Protein AF-A0A9E4RZM4-F1 (afdb_monomer)

Structure (mmCIF, N/CA/C/O backbone):
data_AF-A0A9E4RZM4-F1
#
_entry.id   AF-A0A9E4RZM4-F1
#
loop_
_atom_site.group_PDB
_atom_site.id
_atom_site.type_symbol
_atom_site.label_atom_id
_atom_site.label_alt_id
_atom_site.label_comp_id
_atom_site.label_asym_id
_atom_site.label_entity_id
_atom_site.label_seq_id
_atom_site.pdbx_PDB_ins_code
_atom_site.Cartn_x
_atom_site.Cartn_y
_atom_site.Cartn_z
_atom_site.occupancy
_atom_site.B_iso_or_equiv
_atom_site.auth_seq_id
_atom_site.auth_comp_id
_atom_site.auth_asym_id
_atom_site.auth_atom_id
_atom_site.pdbx_PDB_model_num
ATOM 1 N N . MET A 1 1 ? 44.008 19.637 11.295 1.00 43.31 1 MET A N 1
ATOM 2 C CA . MET A 1 1 ? 43.692 20.955 11.880 1.00 43.31 1 MET A CA 1
ATOM 3 C C . MET A 1 1 ? 42.198 21.149 11.748 1.00 43.31 1 MET A C 1
ATOM 5 O O . MET A 1 1 ? 41.704 21.229 10.634 1.00 43.31 1 MET A O 1
ATOM 9 N N . TRP A 1 2 ? 41.496 21.034 12.869 1.00 34.00 2 TRP A N 1
ATOM 10 C CA . TRP A 1 2 ? 40.057 21.243 13.000 1.00 34.00 2 TRP A CA 1
ATOM 11 C C . TRP A 1 2 ? 39.867 22.624 13.612 1.00 34.00 2 TRP A C 1
ATOM 13 O O . TRP A 1 2 ? 40.531 22.908 14.607 1.00 34.00 2 TRP A O 1
ATOM 23 N N . 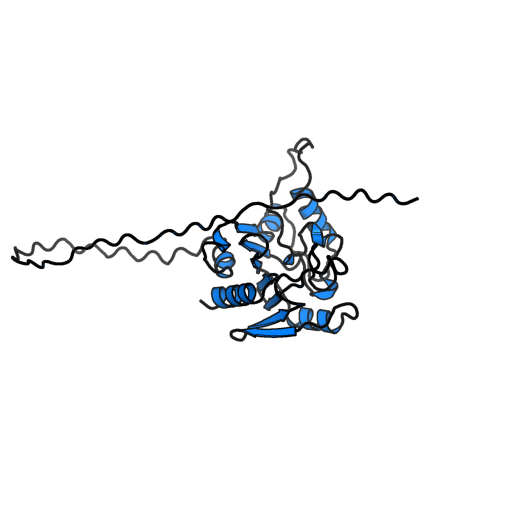ASP A 1 3 ? 38.980 23.439 13.050 1.00 40.44 3 ASP A N 1
ATOM 24 C CA . ASP A 1 3 ? 38.561 24.690 13.674 1.00 40.44 3 ASP A CA 1
ATOM 25 C C . ASP A 1 3 ? 37.036 24.703 13.796 1.00 40.44 3 ASP A C 1
ATOM 27 O O . ASP A 1 3 ? 36.303 24.617 12.810 1.00 40.44 3 ASP A O 1
ATOM 31 N N . PHE A 1 4 ? 36.576 24.717 15.046 1.00 41.53 4 PHE A N 1
ATOM 32 C CA . PHE A 1 4 ? 35.177 24.732 15.454 1.00 41.53 4 PHE A CA 1
ATOM 33 C C . PHE A 1 4 ? 34.792 26.181 15.768 1.00 41.53 4 PHE A C 1
ATOM 35 O O . PHE A 1 4 ? 35.122 26.710 16.831 1.00 41.53 4 PHE A O 1
ATOM 42 N N . GLY A 1 5 ? 34.061 26.822 14.858 1.00 43.78 5 GLY A N 1
ATOM 43 C CA . GLY A 1 5 ? 33.427 28.112 15.108 1.00 43.78 5 GLY A CA 1
ATOM 44 C C . GLY A 1 5 ? 32.128 27.938 15.894 1.00 43.78 5 GLY A C 1
ATOM 45 O O . GLY A 1 5 ? 31.100 27.577 15.330 1.00 43.78 5 GLY A O 1
ATOM 46 N N . ARG A 1 6 ? 32.174 28.197 17.205 1.00 48.47 6 ARG A N 1
ATOM 47 C CA . ARG A 1 6 ? 30.994 28.410 18.056 1.00 48.47 6 ARG A CA 1
ATOM 48 C C . ARG A 1 6 ? 30.272 29.689 17.629 1.00 48.47 6 ARG A C 1
ATOM 50 O O . ARG A 1 6 ? 30.898 30.742 17.534 1.00 48.47 6 ARG A O 1
ATOM 57 N N . THR A 1 7 ? 28.947 29.653 17.522 1.00 53.38 7 THR A N 1
ATOM 58 C CA . THR A 1 7 ? 28.136 30.866 17.684 1.00 53.38 7 THR A CA 1
ATOM 59 C C . THR A 1 7 ? 26.883 30.546 18.485 1.00 53.38 7 THR A C 1
ATOM 61 O O . THR A 1 7 ? 25.995 29.821 18.051 1.00 53.38 7 THR A O 1
ATOM 64 N N . THR A 1 8 ? 26.873 31.076 19.702 1.00 45.28 8 THR A N 1
ATOM 65 C CA . THR A 1 8 ? 25.749 31.143 20.629 1.00 45.28 8 THR A CA 1
ATOM 66 C C . THR A 1 8 ? 24.885 32.340 20.240 1.00 45.28 8 THR A C 1
ATOM 68 O O . THR A 1 8 ? 25.415 33.447 20.206 1.00 45.28 8 THR A O 1
ATOM 71 N N . ILE A 1 9 ? 23.577 32.166 20.029 1.00 49.00 9 ILE A N 1
ATOM 72 C CA . ILE A 1 9 ? 22.599 33.252 20.210 1.00 49.00 9 ILE A CA 1
ATOM 73 C C . ILE A 1 9 ? 21.403 32.711 20.990 1.00 49.00 9 ILE A C 1
ATOM 75 O O . ILE A 1 9 ? 20.874 31.638 20.715 1.00 49.00 9 ILE A O 1
ATOM 79 N N . ALA A 1 10 ? 21.055 33.475 22.017 1.00 40.25 10 ALA A N 1
ATOM 80 C CA . ALA A 1 10 ? 20.026 33.230 22.999 1.00 40.25 10 ALA A CA 1
ATOM 81 C C . ALA A 1 10 ? 18.670 33.811 22.569 1.00 40.25 10 ALA A C 1
ATOM 83 O O . ALA A 1 10 ? 18.624 34.927 22.068 1.00 40.25 10 ALA A O 1
ATOM 84 N N . GLY A 1 11 ? 17.601 33.095 22.931 1.00 36.91 11 GLY A N 1
ATOM 85 C CA . GLY A 1 11 ? 16.419 33.648 23.602 1.00 36.91 11 GLY A CA 1
ATOM 86 C C . GLY A 1 11 ? 15.364 34.408 22.787 1.00 36.91 11 GLY A C 1
ATOM 87 O O . GLY A 1 11 ? 15.645 35.013 21.764 1.00 36.91 11 GLY A O 1
ATOM 88 N N . ILE A 1 12 ? 14.169 34.460 23.400 1.00 40.69 12 ILE A N 1
ATOM 89 C CA . ILE A 1 12 ? 12.933 35.180 23.024 1.00 40.69 12 ILE A CA 1
ATOM 90 C C . ILE A 1 12 ? 12.031 34.333 22.103 1.00 40.69 12 ILE A C 1
ATOM 92 O O . ILE A 1 12 ? 12.460 33.884 21.056 1.00 40.69 12 ILE A O 1
ATOM 96 N N . GLY A 1 13 ? 10.766 34.046 22.404 1.00 34.25 13 GLY A N 1
ATOM 97 C CA . GLY A 1 13 ? 9.885 34.480 23.479 1.00 34.25 13 GLY A CA 1
ATOM 98 C C . GLY A 1 13 ? 8.531 33.773 23.333 1.00 34.25 13 GLY A C 1
ATOM 99 O O . GLY A 1 13 ? 8.121 33.378 22.246 1.00 34.25 13 GLY A O 1
ATOM 100 N N . PHE A 1 14 ? 7.883 33.581 24.474 1.00 36.22 14 PHE A N 1
ATOM 101 C CA . PHE A 1 14 ? 6.578 32.964 24.689 1.00 36.22 14 PHE A CA 1
ATOM 102 C C . PHE A 1 14 ? 5.456 33.793 24.035 1.00 36.22 14 PHE A C 1
ATOM 104 O O . PHE A 1 14 ? 5.406 35.003 24.252 1.00 36.22 14 PHE A O 1
ATOM 111 N N . LEU A 1 15 ? 4.517 33.165 23.322 1.00 37.69 15 LEU A N 1
ATOM 112 C CA . LEU A 1 15 ? 3.199 33.757 23.057 1.00 37.69 15 LEU A CA 1
ATOM 113 C C . LEU A 1 15 ? 2.151 32.648 22.928 1.00 37.69 15 LEU A C 1
ATOM 115 O O . LEU A 1 15 ? 2.003 31.997 21.898 1.00 37.69 15 LEU A O 1
ATOM 119 N N . ALA A 1 16 ? 1.453 32.428 24.039 1.00 36.44 16 ALA A N 1
ATOM 120 C CA . ALA A 1 16 ? 0.225 31.660 24.107 1.00 36.44 16 ALA A CA 1
ATOM 121 C C . ALA A 1 16 ? -0.919 32.511 23.541 1.00 36.44 16 ALA A C 1
ATOM 123 O O . ALA A 1 16 ? -1.129 33.636 23.998 1.00 36.44 16 ALA A O 1
ATOM 124 N N . LEU A 1 17 ? -1.675 31.971 22.584 1.00 38.91 17 LEU A N 1
ATOM 125 C CA . LEU A 1 17 ? -2.951 32.544 22.175 1.00 38.91 17 LEU A CA 1
ATOM 126 C C . LEU A 1 17 ? -4.076 31.716 22.801 1.00 38.91 17 LEU A C 1
ATOM 128 O O . LEU A 1 17 ? -4.397 30.618 22.359 1.00 38.91 17 LEU A O 1
ATOM 132 N N . ILE A 1 18 ? -4.642 32.260 23.874 1.00 39.91 18 ILE A N 1
ATOM 133 C CA . ILE A 1 18 ? -5.910 31.835 24.461 1.00 39.91 18 ILE A CA 1
ATOM 134 C C . ILE A 1 18 ? -7.015 32.524 23.655 1.00 39.91 18 ILE A C 1
ATOM 136 O O . ILE A 1 18 ? -6.985 33.741 23.491 1.00 39.91 18 ILE A O 1
ATOM 140 N N . SER A 1 19 ? -8.004 31.774 23.175 1.00 45.50 19 SER A N 1
ATOM 141 C CA . SER A 1 19 ? -9.271 32.336 22.696 1.00 45.50 19 SER A CA 1
ATOM 142 C C . SER A 1 19 ? -10.408 31.717 23.500 1.00 45.50 19 SER A C 1
ATOM 144 O O . SER A 1 19 ? -10.651 30.514 23.439 1.00 45.50 19 SER A O 1
ATOM 146 N N . VAL A 1 20 ? -11.040 32.560 24.317 1.00 47.03 20 VAL A N 1
ATOM 147 C CA . VAL A 1 20 ? -12.208 32.253 25.146 1.00 47.03 20 VAL A CA 1
ATOM 148 C C . VAL A 1 20 ? -13.487 32.472 24.337 1.00 47.03 20 VAL A C 1
ATOM 150 O O . VAL A 1 20 ? -13.590 33.408 23.550 1.00 47.03 20 VAL A O 1
ATOM 153 N N . LEU A 1 21 ? -14.442 31.579 24.598 1.00 46.59 21 LEU A N 1
ATOM 154 C CA . LEU A 1 21 ? -15.862 31.571 24.250 1.00 46.59 21 LEU A CA 1
ATOM 155 C C . LEU A 1 21 ? -16.569 32.937 24.199 1.00 46.59 21 LEU A C 1
ATOM 157 O O . LEU A 1 21 ? -16.411 33.770 25.089 1.00 46.59 21 LEU A O 1
ATOM 161 N N . ALA A 1 22 ? -17.529 33.040 23.278 1.00 49.06 22 ALA A N 1
ATOM 162 C CA . ALA A 1 22 ? -18.741 33.827 23.478 1.00 49.06 22 ALA A CA 1
ATOM 163 C C . ALA A 1 22 ? -19.966 32.957 23.159 1.00 49.06 22 ALA A C 1
ATOM 165 O O . ALA A 1 22 ? -20.156 32.507 22.031 1.00 49.06 22 ALA A O 1
ATOM 166 N N . ALA A 1 23 ? -20.772 32.716 24.191 1.00 44.16 23 ALA A N 1
ATOM 167 C CA . ALA A 1 23 ? -22.102 32.138 24.122 1.00 44.16 23 ALA A CA 1
ATOM 168 C C . ALA A 1 23 ? -23.144 33.267 24.176 1.00 44.16 23 ALA A C 1
ATOM 170 O O . ALA A 1 23 ? -23.075 34.115 25.059 1.00 44.16 23 ALA A O 1
ATOM 171 N N . CYS A 1 24 ? -24.126 33.217 23.279 1.00 49.28 24 CYS A N 1
ATOM 172 C CA . CYS A 1 24 ? -25.453 33.835 23.376 1.00 49.28 24 CYS A CA 1
ATOM 173 C C . CYS A 1 24 ? -26.389 32.805 22.712 1.00 49.28 24 CYS A C 1
ATOM 175 O O . CYS A 1 24 ? -26.092 32.369 21.607 1.00 49.28 24 CYS A O 1
ATOM 177 N N . GLY A 1 25 ? -27.446 32.257 23.307 1.00 38.09 25 GLY A N 1
ATOM 178 C CA . GLY A 1 25 ? -28.383 32.820 24.272 1.00 38.09 25 GLY A CA 1
ATOM 179 C C . GLY A 1 25 ? -29.709 33.075 23.545 1.00 38.09 25 GLY A C 1
ATOM 180 O O . GLY A 1 25 ? -29.733 33.893 22.634 1.00 38.09 25 GLY A O 1
ATOM 181 N N . GLY A 1 26 ? -30.791 32.394 23.944 1.00 41.97 26 GLY A N 1
ATOM 182 C CA . GLY A 1 26 ? -32.161 32.764 23.558 1.00 41.97 26 GLY A CA 1
ATOM 183 C C . GLY A 1 26 ? -33.071 31.579 23.237 1.00 41.97 26 GLY A C 1
ATOM 184 O O . GLY A 1 26 ? -33.035 31.059 22.128 1.00 41.97 26 GLY A O 1
ATOM 185 N N . GLY A 1 27 ? -33.877 31.165 24.218 1.00 39.47 27 GLY A N 1
ATOM 186 C CA . GLY A 1 27 ? -34.904 30.138 24.079 1.00 39.47 27 GLY A CA 1
ATOM 187 C C . GLY A 1 27 ? -36.298 30.677 23.734 1.00 39.47 27 GLY A C 1
ATOM 188 O O . GLY A 1 27 ? -36.554 31.871 23.845 1.00 39.47 27 GLY A O 1
ATOM 189 N N . GLU A 1 28 ? -37.138 29.705 23.363 1.00 45.97 28 GLU A N 1
ATOM 190 C CA . GLU A 1 28 ? -38.608 29.598 23.421 1.00 45.97 28 GLU A CA 1
ATOM 191 C C . GLU A 1 28 ? -39.490 30.691 22.786 1.00 45.97 28 GLU A C 1
ATOM 193 O O . GLU A 1 28 ? -39.389 31.873 23.079 1.00 45.97 28 GLU A O 1
ATOM 198 N N . VAL A 1 29 ? -40.466 30.261 21.973 1.00 44.16 29 VAL A N 1
ATOM 199 C CA . VAL A 1 29 ? -41.880 30.148 22.388 1.00 44.16 29 VAL A CA 1
ATOM 200 C C . VAL A 1 29 ? -42.685 29.447 21.281 1.00 44.16 29 VAL A C 1
ATOM 202 O O . VAL A 1 29 ? -42.695 29.842 20.117 1.00 44.16 29 VAL A O 1
ATOM 205 N N . THR A 1 30 ? -43.390 28.398 21.695 1.00 46.59 30 THR A N 1
ATOM 206 C CA . THR A 1 30 ? -44.432 27.663 20.975 1.00 46.59 30 THR A CA 1
ATOM 207 C C . THR A 1 30 ? -45.690 28.516 20.809 1.00 46.59 30 THR A C 1
ATOM 209 O O . THR A 1 30 ? -46.263 28.939 21.810 1.00 46.59 30 THR A O 1
ATOM 212 N N . VAL A 1 31 ? -46.191 28.679 19.579 1.00 46.41 31 VAL A N 1
ATOM 213 C CA . VAL A 1 31 ? -47.597 29.038 19.315 1.00 46.41 31 VAL A CA 1
ATOM 214 C C . VAL A 1 31 ? -48.085 28.299 18.064 1.00 46.41 31 VAL A C 1
ATOM 216 O O . VAL A 1 31 ? -47.687 28.616 16.949 1.00 46.41 31 VAL A O 1
ATOM 219 N N . ALA A 1 32 ? -48.971 27.320 18.255 1.00 42.50 32 ALA A N 1
ATOM 220 C CA . ALA A 1 32 ? -49.961 26.914 17.254 1.00 42.50 32 ALA A CA 1
ATOM 221 C C . ALA A 1 32 ? -51.207 27.795 17.466 1.00 42.50 32 ALA A C 1
ATOM 223 O O . ALA A 1 32 ? -51.489 28.124 18.625 1.00 42.50 32 ALA A O 1
ATOM 224 N N . PRO A 1 33 ? -51.971 28.185 16.423 1.00 52.53 33 PRO A N 1
ATOM 225 C CA . PRO A 1 33 ? -53.017 27.271 15.945 1.00 52.53 33 PRO A CA 1
ATOM 226 C C . PRO A 1 33 ? -53.489 27.473 14.480 1.00 52.53 33 PRO A C 1
ATOM 228 O O . PRO A 1 33 ? -53.052 28.369 13.766 1.00 52.53 33 PRO A O 1
ATOM 231 N N . ALA A 1 34 ? -54.502 26.663 14.144 1.00 39.81 34 ALA A N 1
ATOM 232 C CA . ALA A 1 34 ? -55.546 26.829 13.126 1.00 39.81 34 ALA A CA 1
ATOM 233 C C . ALA A 1 34 ? -55.350 26.087 11.794 1.00 39.81 34 ALA A C 1
ATOM 235 O O . ALA A 1 34 ? -54.801 26.587 10.816 1.00 39.81 34 ALA A O 1
ATOM 236 N N . SER A 1 35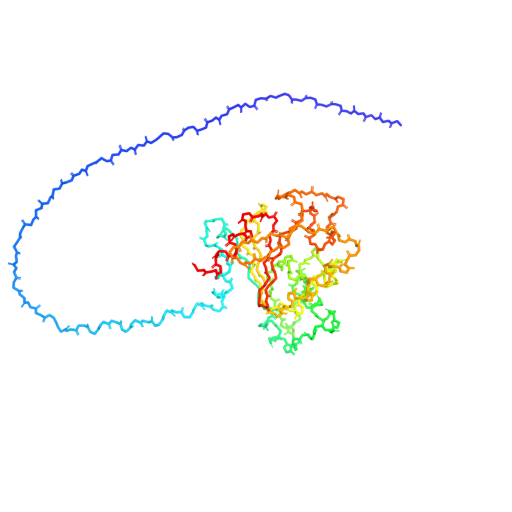 ? -55.920 24.881 11.781 1.00 48.88 35 SER A N 1
ATOM 237 C CA . SER A 1 35 ? -56.263 24.089 10.606 1.00 48.88 35 SER A CA 1
ATOM 238 C C . SER A 1 35 ? -57.193 24.853 9.656 1.00 48.88 35 SER A C 1
ATOM 240 O O . SER A 1 35 ? -58.211 25.403 10.078 1.00 48.88 35 SER A O 1
ATOM 242 N N . ALA A 1 36 ? -56.871 24.800 8.367 1.00 50.75 36 ALA A N 1
ATOM 243 C CA . ALA A 1 36 ? -57.720 25.179 7.241 1.00 50.75 36 ALA A CA 1
ATOM 244 C C . ALA A 1 36 ? -57.689 24.034 6.195 1.00 50.75 36 ALA A C 1
ATOM 246 O O . ALA A 1 36 ? -56.835 23.149 6.297 1.00 50.75 36 ALA A O 1
ATOM 247 N N . PRO A 1 37 ? -58.664 23.971 5.273 1.00 46.44 37 PRO A N 1
ATOM 248 C CA . PRO A 1 37 ? -59.178 22.726 4.711 1.00 46.44 37 PRO A CA 1
ATOM 249 C C . PRO A 1 37 ? -58.241 22.033 3.719 1.00 46.44 37 PRO A C 1
ATOM 251 O O . PRO A 1 37 ? -57.457 22.645 3.001 1.00 46.44 37 PRO A O 1
ATOM 254 N N . THR A 1 38 ? -58.380 20.711 3.713 1.00 49.41 38 THR A N 1
ATOM 255 C CA . THR A 1 38 ? -57.680 19.728 2.895 1.00 49.41 38 THR A CA 1
ATOM 256 C C . THR A 1 38 ? -58.052 19.857 1.417 1.00 49.41 38 THR A C 1
ATOM 258 O O . THR A 1 38 ? -59.048 19.286 0.986 1.00 49.41 38 THR A O 1
ATOM 261 N N . ASP A 1 39 ? -57.211 20.529 0.634 1.00 45.22 39 ASP A N 1
ATOM 262 C CA . ASP A 1 39 ? -57.089 20.250 -0.798 1.00 45.22 39 ASP A CA 1
ATOM 263 C C . ASP A 1 39 ? -55.995 19.199 -0.966 1.00 45.22 39 ASP A C 1
ATOM 265 O O . ASP A 1 39 ? -54.818 19.466 -0.731 1.00 45.22 39 ASP A O 1
ATOM 269 N N . THR A 1 40 ? -56.384 17.967 -1.297 1.00 50.84 40 THR A N 1
ATOM 270 C CA . THR A 1 40 ? -55.452 16.875 -1.597 1.00 50.84 40 THR A CA 1
ATOM 271 C C . THR A 1 40 ? -54.800 17.151 -2.957 1.00 50.84 40 THR A C 1
ATOM 273 O O . THR A 1 40 ? -55.491 17.072 -3.975 1.00 50.84 40 THR A O 1
ATOM 276 N N . PRO A 1 41 ? -53.492 17.459 -3.029 1.00 58.16 41 PRO A N 1
ATOM 277 C CA . PRO A 1 41 ? -52.786 17.506 -4.300 1.00 58.16 41 PRO A CA 1
ATOM 278 C C . PRO A 1 41 ? -52.676 16.074 -4.844 1.00 58.16 41 PRO A C 1
ATOM 280 O O . PRO A 1 41 ? -52.602 15.130 -4.047 1.00 58.16 41 PRO A O 1
ATOM 283 N N . PRO A 1 42 ? -52.646 15.873 -6.173 1.00 51.22 42 PRO A N 1
ATOM 284 C CA . PRO A 1 42 ? -52.414 14.554 -6.741 1.00 51.22 42 PRO A CA 1
ATOM 285 C C . PRO A 1 42 ? -51.127 13.984 -6.149 1.00 51.22 42 PRO A C 1
ATOM 287 O O . PRO A 1 42 ? -50.104 14.667 -6.111 1.00 51.22 42 PRO A O 1
ATOM 290 N N . THR A 1 43 ? -51.216 12.750 -5.651 1.00 49.22 43 THR A N 1
ATOM 291 C CA . THR A 1 43 ? -50.110 11.962 -5.114 1.00 49.22 43 THR A CA 1
ATOM 292 C C . THR A 1 43 ? -48.913 12.079 -6.049 1.00 49.22 43 THR A C 1
ATOM 294 O O . THR A 1 43 ? -48.871 11.441 -7.101 1.00 49.22 43 THR A O 1
ATOM 297 N N . ALA A 1 44 ? -47.950 12.928 -5.683 1.00 50.31 44 ALA A N 1
ATOM 298 C CA . ALA A 1 44 ? -46.650 12.922 -6.314 1.00 50.31 44 ALA A CA 1
ATOM 299 C C . ALA A 1 44 ? -46.083 11.532 -6.047 1.00 50.31 44 ALA A C 1
ATOM 301 O O . ALA A 1 44 ? -45.909 11.134 -4.893 1.00 50.31 44 ALA A O 1
ATOM 302 N N . ILE A 1 45 ? -45.887 10.776 -7.124 1.00 51.03 45 ILE A N 1
ATOM 303 C CA . ILE A 1 45 ? -45.147 9.522 -7.094 1.00 51.03 45 ILE A CA 1
ATOM 304 C C . ILE A 1 45 ? -43.845 9.850 -6.353 1.00 51.03 45 ILE A C 1
ATOM 306 O O . ILE A 1 45 ? -43.149 10.774 -6.792 1.00 51.03 45 ILE A O 1
ATOM 310 N N . PRO A 1 46 ? -43.546 9.202 -5.208 1.00 53.78 46 PRO A N 1
ATOM 311 C CA . PRO A 1 46 ? -42.282 9.434 -4.532 1.00 53.78 46 PRO A CA 1
ATOM 312 C C . PRO A 1 46 ? -41.197 9.217 -5.582 1.00 53.78 46 PRO A C 1
ATOM 314 O O . PRO A 1 46 ? -41.293 8.221 -6.307 1.00 53.78 46 PRO A O 1
ATOM 317 N N . PRO A 1 47 ? -40.239 10.150 -5.743 1.00 49.81 47 PRO A N 1
ATOM 318 C CA . PRO A 1 47 ? -39.171 9.969 -6.707 1.00 49.81 47 PRO A CA 1
ATOM 319 C C . PRO A 1 47 ? -38.603 8.584 -6.444 1.00 49.81 47 PRO A C 1
ATOM 321 O O . PRO A 1 47 ? -38.186 8.302 -5.318 1.00 49.81 47 PRO A O 1
ATOM 324 N N . THR A 1 48 ? -38.720 7.702 -7.442 1.00 47.75 48 THR A N 1
ATOM 325 C CA . THR A 1 48 ? -38.114 6.376 -7.423 1.00 47.75 48 THR A CA 1
ATOM 326 C C . THR A 1 48 ? -36.716 6.598 -6.898 1.00 47.75 48 THR A C 1
ATOM 328 O O . THR A 1 48 ? -35.964 7.340 -7.531 1.00 47.75 48 THR A O 1
ATOM 331 N N . ALA A 1 49 ? -36.439 6.093 -5.693 1.00 47.47 49 ALA A N 1
ATOM 332 C CA . ALA A 1 49 ? -35.163 6.311 -5.046 1.00 47.47 49 ALA A CA 1
ATOM 333 C C . ALA A 1 49 ? -34.114 5.897 -6.067 1.00 47.47 49 ALA A C 1
ATOM 335 O O . ALA A 1 49 ? -34.077 4.732 -6.471 1.00 47.47 49 ALA A O 1
ATOM 336 N N . THR A 1 50 ? -33.363 6.879 -6.570 1.00 46.09 50 THR A N 1
ATOM 337 C CA . THR A 1 50 ? -32.232 6.611 -7.440 1.00 46.09 50 THR A CA 1
ATOM 338 C C . THR A 1 50 ? -31.425 5.558 -6.692 1.00 46.09 50 THR A C 1
ATOM 340 O O . THR A 1 50 ? -31.106 5.808 -5.522 1.00 46.09 50 THR A O 1
ATOM 343 N N . PRO A 1 51 ? -31.182 4.368 -7.276 1.00 47.72 51 PRO A N 1
ATOM 344 C CA . PRO A 1 51 ? -30.308 3.396 -6.636 1.00 47.72 51 PRO A CA 1
ATOM 345 C C . PRO A 1 51 ? -29.044 4.154 -6.226 1.00 47.72 51 PRO A C 1
ATOM 347 O O . PRO A 1 51 ? -28.629 5.026 -7.001 1.00 47.72 51 PRO A O 1
ATOM 350 N N . PRO A 1 52 ? -28.522 3.940 -5.000 1.00 48.66 52 PRO A N 1
ATOM 351 C CA . PRO A 1 52 ? -27.380 4.696 -4.503 1.00 48.66 52 PRO A CA 1
ATOM 352 C C . PRO A 1 52 ? -26.362 4.709 -5.626 1.00 48.66 52 PRO A C 1
ATOM 354 O O . PRO A 1 52 ? -26.036 3.634 -6.134 1.00 48.66 52 PRO A O 1
ATOM 357 N N . ALA A 1 53 ? -26.030 5.919 -6.100 1.00 50.16 53 ALA A N 1
ATOM 358 C CA . ALA A 1 53 ? -25.151 6.103 -7.241 1.00 50.16 53 ALA A CA 1
ATOM 359 C C . ALA A 1 53 ? -24.000 5.135 -7.031 1.00 50.16 53 ALA A C 1
ATOM 361 O O . ALA A 1 53 ? -23.383 5.212 -5.963 1.00 50.16 53 ALA A O 1
ATOM 362 N N . GLU A 1 54 ? -23.824 4.176 -7.953 1.00 45.16 54 GLU A N 1
ATOM 363 C CA . GLU A 1 54 ? -22.688 3.266 -7.889 1.00 45.16 54 GLU A CA 1
ATOM 364 C C . GLU A 1 54 ? -21.505 4.156 -7.571 1.00 45.16 54 GLU A C 1
ATOM 366 O O . GLU A 1 54 ? -21.248 5.126 -8.298 1.00 45.16 54 GLU A O 1
ATOM 371 N N . LEU A 1 55 ? -20.936 3.933 -6.381 1.00 51.47 55 LEU A N 1
ATOM 372 C CA . LEU A 1 55 ? -19.784 4.668 -5.905 1.00 51.47 55 LEU A CA 1
ATOM 373 C C . LEU A 1 55 ? -18.866 4.756 -7.112 1.00 51.47 55 LEU A C 1
ATOM 375 O O . LEU A 1 55 ? -18.622 3.729 -7.748 1.00 51.47 55 LEU A O 1
ATOM 379 N N . SER A 1 56 ? -18.535 5.995 -7.491 1.00 59.84 56 SER A N 1
ATOM 380 C CA . SER A 1 56 ? -17.886 6.324 -8.761 1.00 59.84 56 SER A CA 1
ATOM 381 C C . SER A 1 56 ? -16.725 5.371 -9.028 1.00 59.84 56 SER A C 1
ATOM 383 O O . SER A 1 56 ? -16.252 4.711 -8.119 1.00 59.84 56 SER A O 1
ATOM 385 N N . PHE A 1 57 ? -16.205 5.304 -10.245 1.00 67.44 57 PHE A N 1
ATOM 386 C CA . PHE A 1 57 ? -15.068 4.444 -10.607 1.00 67.44 57 PHE A CA 1
ATOM 387 C C . PHE A 1 57 ? -13.941 4.293 -9.536 1.00 67.44 57 PHE A C 1
ATOM 389 O O . PHE A 1 57 ? -13.335 3.232 -9.431 1.00 67.44 57 PHE A O 1
ATOM 396 N N . PHE A 1 58 ? -13.720 5.304 -8.679 1.00 80.75 58 PHE A N 1
ATOM 397 C CA . PHE A 1 58 ? -12.788 5.283 -7.539 1.00 80.75 58 PHE A CA 1
ATOM 398 C C . PHE A 1 58 ? -13.398 5.088 -6.137 1.00 80.75 58 PHE A C 1
ATOM 400 O O . PHE A 1 58 ? -12.668 4.970 -5.158 1.00 80.75 58 PHE A O 1
ATOM 407 N N . GLY A 1 59 ? -14.714 5.076 -5.980 1.00 79.56 59 GLY A N 1
ATOM 408 C CA . GLY A 1 59 ? -15.390 5.004 -4.691 1.00 79.56 59 GLY A CA 1
ATOM 409 C C . GLY A 1 59 ? -15.138 3.698 -3.932 1.00 79.56 59 GLY A C 1
ATOM 410 O O . GLY A 1 59 ? -15.030 3.741 -2.713 1.00 79.56 59 GLY A O 1
ATOM 411 N N . ASN A 1 60 ? -14.920 2.569 -4.618 1.00 78.94 60 ASN A N 1
ATOM 412 C CA . ASN A 1 60 ? -14.491 1.321 -3.963 1.00 78.94 60 ASN A CA 1
ATOM 413 C C . ASN A 1 60 ? -13.095 1.428 -3.334 1.00 78.94 60 ASN A C 1
ATOM 415 O O . ASN A 1 60 ? -12.832 0.812 -2.301 1.00 78.94 60 ASN A O 1
ATOM 419 N N . LEU A 1 61 ? -12.212 2.200 -3.967 1.00 82.94 61 LEU A N 1
ATOM 420 C CA . LEU A 1 61 ? -10.854 2.455 -3.504 1.00 82.94 61 LEU A CA 1
ATOM 421 C C . LEU A 1 61 ? -10.869 3.461 -2.342 1.00 82.94 61 LEU A C 1
ATOM 423 O O . LEU A 1 61 ? -10.254 3.227 -1.305 1.00 82.94 61 LEU A O 1
ATOM 427 N N . LEU A 1 62 ? -11.644 4.541 -2.484 1.00 89.88 62 LEU A N 1
ATOM 428 C CA . LEU A 1 62 ? -11.819 5.565 -1.452 1.00 89.88 62 LEU A CA 1
ATOM 429 C C . LEU A 1 62 ? -12.565 5.051 -0.217 1.00 89.88 62 LEU A C 1
ATOM 431 O O . LEU A 1 62 ? -12.303 5.538 0.873 1.00 89.88 62 LEU A O 1
ATOM 435 N N . ALA A 1 63 ? -13.418 4.031 -0.350 1.00 88.12 63 ALA A N 1
ATOM 436 C CA . ALA A 1 63 ? -14.033 3.355 0.793 1.00 88.12 63 ALA A CA 1
ATOM 437 C C . ALA A 1 63 ? -13.001 2.677 1.717 1.00 88.12 63 ALA A C 1
ATOM 439 O O . ALA A 1 63 ? -13.308 2.384 2.865 1.00 88.12 63 ALA A O 1
ATOM 440 N N . GLY A 1 64 ? -11.778 2.419 1.236 1.00 89.50 64 GLY A N 1
ATOM 441 C CA . GLY A 1 64 ? -10.675 1.925 2.064 1.00 89.50 64 GLY A CA 1
ATOM 442 C C . GLY A 1 64 ? -9.935 3.016 2.846 1.00 89.50 64 GLY A C 1
ATOM 443 O O . GLY A 1 64 ? -9.057 2.687 3.637 1.00 89.50 64 GLY A O 1
ATOM 444 N N . ILE A 1 65 ? -10.253 4.298 2.633 1.00 94.94 65 ILE A N 1
ATOM 445 C CA . ILE A 1 65 ? -9.632 5.438 3.316 1.00 94.94 65 ILE A CA 1
ATOM 446 C C . ILE A 1 65 ? -10.641 6.043 4.303 1.00 94.94 65 ILE A C 1
ATOM 448 O O . ILE A 1 65 ? -11.759 6.368 3.903 1.00 94.94 65 ILE A O 1
ATOM 452 N N . PRO A 1 66 ? -10.274 6.262 5.580 1.00 95.62 66 PRO A N 1
ATOM 453 C CA . PRO A 1 66 ? -11.154 6.934 6.527 1.00 95.62 66 PRO A CA 1
ATOM 454 C C . PRO A 1 66 ? -11.420 8.368 6.065 1.00 95.62 66 PRO A C 1
ATOM 456 O O . PRO A 1 66 ? -10.489 9.130 5.804 1.00 95.62 66 PRO A O 1
ATOM 459 N N . ASP A 1 67 ? -12.689 8.752 5.977 1.00 95.00 67 ASP A N 1
ATOM 460 C CA . ASP A 1 67 ? -13.083 10.079 5.510 1.00 95.00 67 ASP A CA 1
ATOM 461 C C . ASP A 1 67 ? -12.987 11.117 6.643 1.00 95.00 67 ASP A C 1
ATOM 463 O O . ASP A 1 67 ? -13.872 11.240 7.491 1.00 95.00 67 ASP A O 1
ATOM 467 N N . THR A 1 68 ? -11.879 11.860 6.684 1.00 95.25 68 THR A N 1
ATOM 468 C CA . THR A 1 68 ? -11.550 12.814 7.753 1.00 95.25 68 THR A CA 1
ATOM 469 C C . THR A 1 68 ? -11.022 14.124 7.168 1.00 95.25 68 THR A C 1
ATOM 471 O O . THR A 1 68 ? -10.550 14.141 6.030 1.00 95.25 68 THR A O 1
ATOM 474 N N . PRO A 1 69 ? -11.042 15.244 7.918 1.00 96.00 69 PRO A N 1
ATOM 475 C CA . PRO A 1 69 ? -10.404 16.476 7.461 1.00 96.00 69 PRO A CA 1
ATOM 476 C C . PRO A 1 69 ? -8.939 16.286 7.047 1.00 96.00 69 PRO A C 1
ATOM 478 O O . PRO A 1 69 ? -8.521 16.904 6.075 1.00 96.00 69 PRO A O 1
ATOM 481 N N . ASP A 1 70 ? -8.195 15.409 7.728 1.00 94.25 70 ASP A N 1
ATOM 482 C CA . ASP A 1 70 ? -6.773 15.172 7.463 1.00 94.25 70 ASP A CA 1
ATOM 483 C C . ASP A 1 70 ? -6.536 14.364 6.186 1.00 94.25 70 ASP A C 1
ATOM 485 O O . ASP A 1 70 ? -5.728 14.761 5.347 1.00 94.25 70 ASP A O 1
ATOM 489 N N . THR A 1 71 ? -7.290 13.284 5.974 1.00 95.38 71 THR A N 1
ATOM 490 C CA . THR A 1 71 ? -7.193 12.476 4.745 1.00 95.38 71 THR A CA 1
ATOM 491 C C . THR A 1 71 ? -7.684 13.220 3.504 1.00 95.38 71 THR A C 1
ATOM 493 O O . THR A 1 71 ? -7.218 12.937 2.406 1.00 95.38 71 THR A O 1
ATOM 496 N N . ARG A 1 72 ? -8.556 14.225 3.659 1.00 95.25 72 ARG A N 1
ATOM 497 C CA . ARG A 1 72 ? -9.002 15.107 2.564 1.00 95.25 72 ARG A CA 1
ATOM 498 C C . ARG A 1 72 ? -7.973 16.158 2.141 1.00 95.25 72 ARG A C 1
ATOM 500 O O . ARG A 1 72 ? -8.173 16.790 1.107 1.00 95.25 72 ARG A O 1
ATOM 507 N N . GLN A 1 73 ? -6.911 16.388 2.919 1.00 96.31 73 GLN A N 1
ATOM 508 C CA . GLN A 1 73 ? -5.921 17.428 2.600 1.00 96.31 73 GLN A CA 1
ATOM 509 C C . GLN A 1 73 ? -5.134 17.119 1.319 1.00 96.31 73 GLN A C 1
ATOM 511 O O . GLN A 1 73 ? -4.751 18.035 0.596 1.00 96.31 73 GLN A O 1
ATOM 516 N N . SER A 1 74 ? -4.902 15.838 1.034 1.00 95.19 74 SER A N 1
ATOM 517 C CA . SER A 1 74 ? -4.255 15.367 -0.187 1.00 95.19 74 SER A CA 1
ATOM 518 C C . SER A 1 74 ? -4.757 13.966 -0.490 1.00 95.19 74 SER A C 1
ATOM 520 O O . SER A 1 74 ? -4.783 13.125 0.405 1.00 95.19 74 SER A O 1
ATOM 522 N N . VAL A 1 75 ? -5.165 13.736 -1.737 1.00 94.25 75 VAL A N 1
ATOM 523 C CA . VAL A 1 75 ? -5.609 12.433 -2.236 1.00 94.25 75 VAL A CA 1
ATOM 524 C C . VAL A 1 75 ? -5.008 12.233 -3.621 1.00 94.25 75 VAL A C 1
ATOM 526 O O . VAL A 1 75 ? -5.256 13.028 -4.528 1.00 94.25 75 VAL A O 1
ATOM 529 N N . MET A 1 76 ? -4.229 11.170 -3.788 1.00 92.88 76 MET A N 1
ATOM 530 C CA . MET A 1 76 ? -3.662 10.761 -5.070 1.00 92.88 76 MET A CA 1
ATOM 531 C C . MET A 1 76 ? -4.201 9.388 -5.431 1.00 92.88 76 MET A C 1
ATOM 533 O O . MET A 1 76 ? -4.150 8.472 -4.618 1.00 92.88 76 MET A O 1
ATOM 537 N N . ILE A 1 77 ? -4.727 9.245 -6.645 1.00 91.62 77 ILE A N 1
ATOM 538 C CA . ILE A 1 77 ? -5.310 7.994 -7.128 1.00 91.62 77 ILE A CA 1
ATOM 539 C C . ILE A 1 77 ? -4.637 7.620 -8.440 1.00 91.62 77 ILE A C 1
ATOM 541 O O . ILE A 1 77 ? -4.499 8.457 -9.331 1.00 91.62 77 ILE A O 1
ATOM 545 N N . ASN A 1 78 ? -4.254 6.355 -8.559 1.00 88.62 78 ASN A N 1
ATOM 546 C CA . ASN A 1 78 ? -3.734 5.775 -9.787 1.00 88.62 78 ASN A CA 1
ATOM 547 C C . ASN A 1 78 ? -4.583 4.574 -10.197 1.00 88.62 78 ASN A C 1
ATOM 549 O O . ASN A 1 78 ? -4.919 3.735 -9.359 1.00 88.62 78 ASN A O 1
ATOM 553 N N . ASP A 1 79 ? -4.877 4.482 -11.494 1.00 87.69 79 ASP A N 1
ATOM 554 C CA . ASP A 1 79 ? -5.495 3.311 -12.109 1.00 87.69 79 ASP A CA 1
ATOM 555 C C . ASP A 1 79 ? -4.538 2.677 -13.114 1.00 87.69 79 ASP A C 1
ATOM 557 O O . ASP A 1 79 ? -4.438 3.082 -14.273 1.00 87.69 79 ASP A O 1
ATOM 561 N N . TYR A 1 80 ? -3.800 1.679 -12.647 1.00 84.94 80 TYR A N 1
ATOM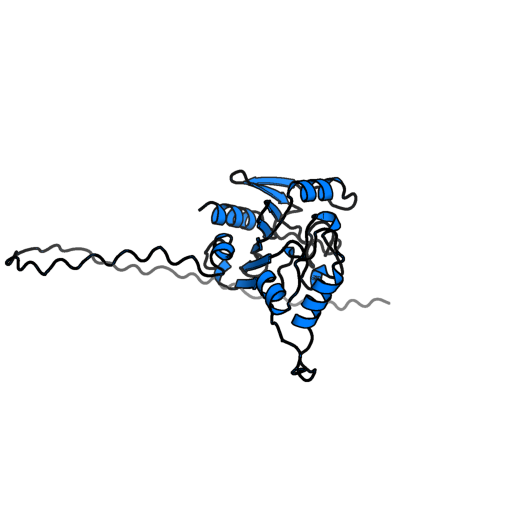 562 C CA . TYR A 1 80 ? -2.816 0.979 -13.454 1.00 84.94 80 TYR A CA 1
ATOM 563 C C . TYR A 1 80 ? -3.467 -0.010 -14.426 1.00 84.94 80 TYR A C 1
ATOM 565 O O . TYR A 1 80 ? -2.869 -0.332 -15.452 1.00 84.94 80 TYR A O 1
ATOM 573 N N . ALA A 1 81 ? -4.679 -0.490 -14.142 1.00 85.06 81 ALA A N 1
ATOM 574 C CA . ALA A 1 81 ? -5.409 -1.379 -15.038 1.00 85.06 81 ALA A CA 1
ATOM 575 C C . ALA A 1 81 ? -5.908 -0.634 -16.286 1.00 85.06 81 ALA A C 1
ATOM 577 O O . ALA A 1 81 ? -5.649 -1.084 -17.401 1.00 85.06 81 ALA A O 1
ATOM 578 N N . ALA A 1 82 ? -6.521 0.539 -16.112 1.00 82.88 82 ALA A N 1
ATOM 579 C CA . ALA A 1 82 ? -6.967 1.406 -17.203 1.00 82.88 82 ALA A CA 1
ATOM 580 C C . ALA A 1 82 ? -5.790 1.883 -18.062 1.00 82.88 82 ALA A C 1
ATOM 582 O O . ALA A 1 82 ? -5.859 1.921 -19.288 1.00 82.88 82 ALA A O 1
ATOM 583 N N . VAL A 1 83 ? -4.669 2.198 -17.413 1.00 77.69 83 VAL A N 1
ATOM 584 C CA . VAL A 1 83 ? -3.395 2.477 -18.077 1.00 77.69 83 VAL A CA 1
ATOM 585 C C . VAL A 1 83 ? -2.953 1.308 -18.962 1.00 77.69 83 VAL A C 1
ATOM 587 O O . VAL A 1 83 ? -2.606 1.513 -20.125 1.00 77.69 83 VAL A O 1
ATOM 590 N N . ARG A 1 84 ? -2.945 0.080 -18.423 1.00 7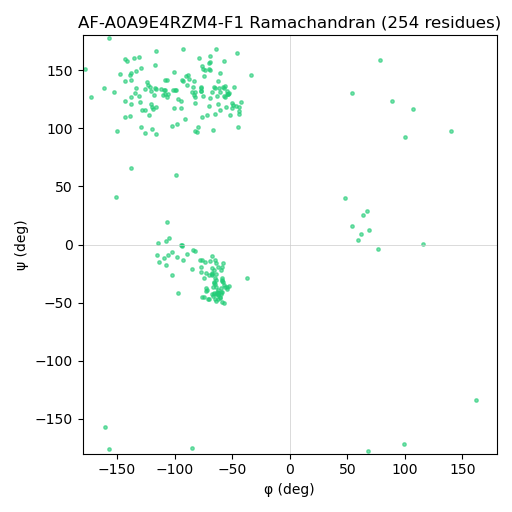8.12 84 ARG A N 1
ATOM 591 C CA . ARG A 1 84 ? -2.549 -1.115 -19.179 1.00 78.12 84 ARG A CA 1
ATOM 592 C C . ARG A 1 84 ? -3.461 -1.323 -20.382 1.00 78.12 84 ARG A C 1
ATOM 594 O O . ARG A 1 84 ? -2.958 -1.541 -21.480 1.00 78.12 84 ARG A O 1
ATOM 601 N N . GLU A 1 85 ? -4.771 -1.188 -20.192 1.00 81.19 85 GLU A N 1
ATOM 602 C CA . GLU A 1 85 ? -5.768 -1.294 -21.260 1.00 81.19 85 GLU A CA 1
ATOM 603 C C . GLU A 1 85 ? -5.527 -0.264 -22.370 1.00 81.19 85 GLU A C 1
ATOM 605 O O . GLU A 1 85 ? -5.433 -0.633 -23.541 1.00 81.19 85 GLU A O 1
ATOM 610 N N . LEU A 1 86 ? -5.346 1.010 -22.006 1.00 74.44 86 LEU A N 1
ATOM 611 C CA . LEU A 1 86 ? -5.099 2.104 -22.949 1.00 74.44 86 LEU A CA 1
ATOM 612 C C . LEU A 1 86 ? -3.856 1.863 -23.818 1.00 74.44 86 LEU A C 1
ATOM 614 O O . LEU A 1 86 ? -3.806 2.288 -24.972 1.00 74.44 86 LEU A O 1
ATOM 618 N N . LEU A 1 87 ? -2.858 1.179 -23.265 1.00 71.88 87 LEU A N 1
ATOM 619 C CA . LEU A 1 87 ? -1.606 0.855 -23.942 1.00 71.88 87 LEU A CA 1
ATOM 620 C C . LEU A 1 87 ? -1.607 -0.521 -24.620 1.00 71.88 87 LEU A C 1
ATOM 622 O O . LEU A 1 87 ? -0.604 -0.896 -25.226 1.00 71.88 87 LEU A O 1
ATOM 626 N N . GLY A 1 88 ? -2.699 -1.284 -24.526 1.00 73.81 88 GLY A N 1
ATOM 627 C CA . GLY A 1 88 ? -2.765 -2.653 -25.039 1.00 73.81 88 GLY A CA 1
ATOM 628 C C . GLY A 1 88 ? -1.803 -3.615 -24.332 1.00 73.81 88 GLY A C 1
ATOM 629 O O . GLY A 1 88 ? -1.382 -4.612 -24.918 1.00 73.81 88 GLY A O 1
ATOM 630 N N . LEU A 1 89 ? -1.427 -3.314 -23.087 1.00 73.06 89 LEU A N 1
ATOM 631 C CA . LEU A 1 89 ? -0.565 -4.155 -22.266 1.00 73.06 89 LEU A CA 1
ATOM 632 C C . LEU A 1 89 ? -1.403 -5.221 -21.565 1.00 73.06 89 LEU A C 1
ATOM 634 O O . LEU A 1 89 ? -2.411 -4.929 -20.921 1.00 73.06 89 LEU A O 1
ATOM 638 N N . SER A 1 90 ? -0.954 -6.470 -21.643 1.00 71.75 90 SER A N 1
ATOM 639 C CA . SER A 1 90 ? -1.517 -7.526 -20.802 1.00 71.75 90 SER A CA 1
ATOM 640 C C . SER A 1 90 ? -1.018 -7.360 -19.361 1.00 71.75 90 SER A C 1
ATOM 642 O O . SER A 1 90 ? 0.127 -6.943 -19.163 1.00 71.75 90 SER A O 1
ATOM 644 N N . PRO A 1 91 ? -1.838 -7.669 -18.340 1.00 69.12 91 PRO A N 1
ATOM 645 C CA . PRO A 1 91 ? -1.355 -7.750 -16.969 1.00 69.12 91 PRO A CA 1
ATOM 646 C C . PRO A 1 91 ? -0.206 -8.754 -16.893 1.00 69.12 91 PRO A C 1
ATOM 648 O O . PRO A 1 91 ? -0.372 -9.897 -17.316 1.00 69.12 91 PRO A O 1
ATOM 651 N N . ALA A 1 92 ? 0.932 -8.329 -16.347 1.00 68.19 92 ALA A N 1
ATOM 652 C CA . ALA A 1 92 ? 2.063 -9.222 -16.163 1.00 68.19 92 ALA A CA 1
ATOM 653 C C . ALA A 1 92 ? 1.668 -10.366 -15.219 1.00 68.19 92 ALA A C 1
ATOM 655 O O . ALA A 1 92 ? 1.045 -10.138 -14.171 1.00 68.19 92 ALA A O 1
ATOM 656 N N . GLY A 1 93 ? 2.021 -11.596 -15.588 1.00 67.88 93 GLY A N 1
ATOM 657 C CA . GLY A 1 93 ? 1.961 -12.730 -14.676 1.00 67.88 93 GLY A CA 1
ATOM 658 C C . GLY A 1 93 ? 2.809 -12.488 -13.414 1.00 67.88 93 GLY A C 1
ATOM 659 O O . GLY A 1 93 ? 3.744 -11.683 -13.435 1.00 67.88 93 GLY A O 1
ATOM 660 N N . PRO A 1 94 ? 2.525 -13.190 -12.302 1.00 64.81 94 PRO A N 1
ATOM 661 C CA . PRO A 1 94 ? 3.279 -13.035 -11.053 1.00 64.81 94 PRO A CA 1
ATOM 662 C C . PRO A 1 94 ? 4.777 -13.363 -11.204 1.00 64.81 94 PRO A C 1
ATOM 664 O O . PRO A 1 94 ? 5.590 -12.863 -10.429 1.00 64.81 94 PRO A O 1
ATOM 667 N N . ASP A 1 95 ? 5.152 -14.139 -12.218 1.00 68.50 95 ASP A N 1
ATOM 668 C CA . ASP A 1 95 ? 6.531 -14.583 -12.446 1.00 68.50 95 ASP A CA 1
ATOM 669 C C . ASP A 1 95 ? 7.203 -13.887 -13.643 1.00 68.50 95 ASP A C 1
ATOM 671 O O . ASP A 1 95 ? 8.336 -14.207 -13.997 1.00 68.50 95 ASP A O 1
ATOM 675 N N . GLU A 1 96 ? 6.523 -12.936 -14.293 1.00 68.62 96 GLU A N 1
ATOM 676 C CA . GLU A 1 96 ? 7.071 -12.234 -15.458 1.00 68.62 96 GLU A CA 1
ATOM 677 C C . GLU A 1 96 ? 8.115 -11.186 -15.066 1.00 68.62 96 GLU A C 1
ATOM 679 O O . GLU A 1 96 ? 8.081 -10.623 -13.971 1.00 68.62 96 GLU A O 1
ATOM 684 N N . GLU A 1 97 ? 9.046 -10.865 -15.964 1.00 61.66 97 GLU A N 1
ATOM 685 C CA . GLU A 1 97 ? 10.034 -9.819 -15.703 1.00 61.66 97 GLU A CA 1
ATOM 686 C C . GLU A 1 97 ? 9.364 -8.427 -15.627 1.00 61.66 97 GLU A C 1
ATOM 688 O O . GLU A 1 97 ? 8.603 -8.015 -16.500 1.00 61.66 97 GLU A O 1
ATOM 693 N N . TYR A 1 98 ? 9.692 -7.670 -14.573 1.00 64.19 98 TYR A N 1
ATOM 694 C CA . TYR A 1 98 ? 9.204 -6.312 -14.283 1.00 64.19 98 TYR A CA 1
ATOM 695 C C . TYR A 1 98 ? 9.585 -5.169 -15.267 1.00 64.19 98 TYR A C 1
ATOM 697 O O . TYR A 1 98 ? 8.978 -4.099 -15.143 1.00 64.19 98 TYR A O 1
ATOM 705 N N . PRO A 1 99 ? 10.548 -5.290 -16.219 1.00 57.47 99 PRO A N 1
ATOM 706 C CA . PRO A 1 99 ? 11.054 -4.145 -16.980 1.00 57.47 99 PRO A CA 1
ATOM 707 C C . PRO A 1 99 ? 10.012 -3.369 -17.784 1.00 57.47 99 PRO A C 1
ATOM 709 O O . PRO A 1 99 ? 10.174 -2.166 -17.947 1.00 57.47 99 PRO A O 1
ATOM 712 N N . VAL A 1 100 ? 8.942 -4.004 -18.274 1.00 54.28 100 VAL A N 1
ATOM 713 C CA . VAL A 1 100 ? 7.929 -3.308 -19.095 1.00 54.28 100 VAL A CA 1
ATOM 714 C C . VAL A 1 100 ? 7.081 -2.351 -18.248 1.00 54.28 100 VAL A C 1
ATOM 716 O O . VAL A 1 100 ? 6.803 -1.233 -18.677 1.00 54.28 100 VAL A O 1
ATOM 719 N N . LEU A 1 101 ? 6.725 -2.746 -17.021 1.00 55.50 101 LEU A N 1
ATOM 720 C CA . LEU A 1 101 ? 5.985 -1.898 -16.078 1.00 55.50 101 LEU A CA 1
ATOM 721 C C . LEU A 1 101 ? 6.863 -0.778 -15.506 1.00 55.50 101 LEU A C 1
ATOM 723 O O . LEU A 1 101 ? 6.389 0.347 -15.365 1.00 55.50 101 LEU A O 1
ATOM 727 N N . ILE A 1 102 ? 8.146 -1.056 -15.239 1.00 60.50 102 ILE A N 1
ATOM 728 C CA . ILE A 1 102 ? 9.116 -0.023 -14.850 1.00 60.50 102 ILE A CA 1
ATOM 729 C C . ILE A 1 102 ? 9.331 0.970 -15.992 1.00 60.50 102 ILE A C 1
ATOM 731 O O . ILE A 1 102 ? 9.278 2.170 -15.751 1.00 60.50 102 ILE A O 1
ATOM 735 N N . GLN A 1 103 ? 9.542 0.507 -17.229 1.00 57.00 103 GLN A N 1
ATOM 736 C CA . GLN A 1 103 ? 9.732 1.401 -18.373 1.00 57.00 103 GLN A CA 1
ATOM 737 C C . GLN A 1 103 ? 8.505 2.293 -18.575 1.00 57.00 103 GLN A C 1
ATOM 739 O O . GLN A 1 103 ? 8.658 3.479 -18.837 1.00 57.00 103 GLN A O 1
ATOM 744 N N . TYR A 1 104 ? 7.302 1.758 -18.355 1.00 58.34 104 TYR A N 1
ATOM 745 C CA . TYR A 1 104 ? 6.078 2.548 -18.351 1.00 58.34 104 TYR A CA 1
ATOM 746 C C . TYR A 1 104 ? 6.042 3.601 -17.224 1.00 58.34 104 TYR A C 1
ATOM 748 O O . TYR A 1 104 ? 5.771 4.768 -17.494 1.00 58.34 104 TYR A O 1
ATOM 756 N N . ALA A 1 105 ? 6.342 3.222 -15.977 1.00 58.28 105 ALA A N 1
ATOM 757 C CA . ALA A 1 105 ? 6.372 4.160 -14.849 1.00 58.28 105 ALA A CA 1
ATOM 758 C C . ALA A 1 105 ? 7.485 5.219 -14.991 1.00 58.28 105 ALA A C 1
ATOM 760 O O . ALA A 1 105 ? 7.354 6.344 -14.517 1.00 58.28 105 ALA A O 1
ATOM 761 N N . ILE A 1 106 ? 8.581 4.881 -15.672 1.00 54.59 106 ILE A N 1
ATOM 762 C CA . ILE A 1 106 ? 9.631 5.824 -16.061 1.00 54.59 106 ILE A CA 1
ATOM 763 C C . ILE A 1 106 ? 9.105 6.769 -17.150 1.00 54.59 106 ILE A C 1
ATOM 765 O O . ILE A 1 106 ? 9.256 7.981 -17.015 1.00 54.59 106 ILE A O 1
ATOM 769 N N . ASP A 1 107 ? 8.448 6.254 -18.189 1.00 52.03 107 ASP A N 1
ATOM 770 C CA . ASP A 1 107 ? 7.918 7.049 -19.305 1.00 52.03 107 ASP A CA 1
ATOM 771 C C . ASP A 1 107 ? 6.750 7.970 -18.890 1.00 52.03 107 ASP A C 1
ATOM 773 O O . ASP A 1 107 ? 6.549 9.015 -19.511 1.00 52.03 107 ASP A O 1
ATOM 777 N N . SER A 1 108 ? 6.004 7.645 -17.824 1.00 51.12 108 SER A N 1
ATOM 778 C CA . SER A 1 108 ? 4.968 8.529 -17.263 1.00 51.12 108 SER A CA 1
ATOM 779 C C . SER A 1 108 ? 5.537 9.682 -16.418 1.00 51.12 108 SER A C 1
ATOM 781 O O . SER A 1 108 ? 4.860 10.694 -16.231 1.00 51.12 108 SER A O 1
ATOM 783 N N . VAL A 1 109 ? 6.788 9.568 -15.946 1.00 46.78 109 VAL A N 1
ATOM 784 C CA . VAL A 1 109 ? 7.467 10.539 -15.058 1.00 46.78 109 VAL A CA 1
ATOM 785 C C . VAL A 1 109 ? 8.566 11.348 -15.784 1.00 46.78 109 VAL A C 1
ATOM 787 O O . VAL A 1 109 ? 8.980 12.412 -15.322 1.00 46.78 109 VAL A O 1
ATOM 790 N N . VAL A 1 110 ? 9.040 10.894 -16.948 1.00 44.97 110 VAL A N 1
ATOM 791 C CA . VAL A 1 110 ? 10.165 11.462 -17.724 1.00 44.97 110 VAL A CA 1
ATOM 792 C C . VAL A 1 110 ? 9.614 11.915 -19.090 1.00 44.97 110 VAL A C 1
ATOM 794 O O . VAL A 1 110 ? 9.171 11.087 -19.867 1.00 44.97 110 VAL A O 1
ATOM 797 N N . ARG A 1 111 ? 9.590 13.182 -19.531 1.00 43.97 111 ARG A N 1
ATOM 798 C CA . ARG A 1 111 ? 10.369 14.396 -19.232 1.00 43.97 111 ARG A CA 1
ATOM 799 C C . ARG A 1 111 ? 9.591 15.637 -19.694 1.00 43.97 111 ARG A C 1
ATOM 801 O O . ARG A 1 111 ? 9.186 15.704 -20.857 1.00 43.97 111 ARG A O 1
ATOM 808 N N . ASP A 1 112 ? 9.537 16.672 -18.860 1.00 47.53 112 ASP A N 1
ATOM 809 C CA . ASP A 1 112 ? 9.433 18.044 -19.363 1.00 47.53 112 ASP A CA 1
ATOM 810 C C . ASP A 1 112 ? 10.689 18.352 -20.198 1.00 47.53 112 ASP A C 1
ATOM 812 O O . ASP A 1 112 ? 11.816 18.241 -19.711 1.00 47.53 112 ASP A O 1
ATOM 816 N N . GLY A 1 113 ? 10.508 18.690 -21.479 1.00 50.91 113 GLY A N 1
ATOM 817 C CA . GLY A 1 113 ? 11.586 19.169 -22.358 1.00 50.91 113 GLY A CA 1
ATOM 818 C C . GLY A 1 113 ? 11.956 18.289 -23.558 1.00 50.91 113 GLY A C 1
ATOM 819 O O . GLY A 1 113 ? 12.834 18.679 -24.323 1.00 50.91 113 GLY A O 1
ATOM 820 N N . GLN A 1 114 ? 11.302 17.144 -23.769 1.00 54.28 114 GLN A N 1
ATOM 821 C CA . GLN A 1 114 ? 11.391 16.407 -25.037 1.00 54.28 114 GLN A CA 1
ATOM 822 C C . GLN A 1 114 ? 10.151 16.724 -25.883 1.00 54.28 114 GLN A C 1
ATOM 824 O O . GLN A 1 114 ? 9.039 16.722 -25.346 1.00 54.28 114 GLN A O 1
ATOM 829 N N . GLU A 1 115 ? 10.324 17.040 -27.175 1.00 55.56 115 GLU A N 1
ATOM 830 C CA . GLU A 1 115 ? 9.169 17.284 -28.047 1.00 55.56 115 GLU A CA 1
ATOM 831 C C . GLU A 1 115 ? 8.231 16.068 -27.990 1.00 55.56 115 GLU A C 1
ATOM 833 O O . GLU A 1 115 ? 8.705 14.933 -28.105 1.00 55.56 115 GLU A O 1
ATOM 838 N N . PRO A 1 116 ? 6.923 16.275 -27.742 1.00 56.38 116 PRO A N 1
ATOM 839 C CA . PRO A 1 116 ? 5.961 15.188 -27.723 1.00 56.38 116 PRO A CA 1
ATOM 840 C C . PRO A 1 116 ? 6.030 14.439 -29.051 1.00 56.38 116 PRO A C 1
ATOM 842 O O . PRO A 1 116 ? 5.751 15.022 -30.093 1.00 56.38 116 PRO A O 1
ATOM 845 N N . ASP A 1 117 ? 6.376 13.154 -29.005 1.00 62.44 117 ASP A N 1
ATOM 846 C CA . ASP A 1 117 ? 6.175 12.269 -30.145 1.00 62.44 117 ASP A CA 1
ATOM 847 C C . ASP A 1 117 ? 4.658 12.150 -30.367 1.00 62.44 117 ASP A C 1
ATOM 849 O O . ASP A 1 117 ? 3.968 11.586 -29.511 1.00 62.44 117 ASP A O 1
ATOM 853 N N . PRO A 1 118 ? 4.109 12.683 -31.472 1.00 61.28 118 PRO A N 1
ATOM 854 C CA . PRO A 1 118 ? 2.669 12.685 -31.712 1.00 61.28 118 PRO A CA 1
ATOM 855 C C . PRO A 1 118 ? 2.109 11.275 -31.946 1.00 61.28 118 PRO A C 1
ATOM 857 O O . PRO A 1 118 ? 0.894 11.105 -31.987 1.00 61.28 118 PRO A O 1
ATOM 860 N N . THR A 1 119 ? 2.972 10.267 -32.109 1.00 63.97 119 THR A N 1
ATOM 861 C CA . THR A 1 119 ? 2.577 8.862 -32.261 1.00 63.97 119 THR A CA 1
ATOM 862 C C . THR A 1 119 ? 2.471 8.119 -30.929 1.00 63.97 119 THR A C 1
ATOM 864 O O . THR A 1 119 ? 1.965 6.997 -30.902 1.00 63.97 119 THR A O 1
ATOM 867 N N . LYS A 1 120 ? 2.900 8.729 -29.814 1.00 62.03 120 LYS A N 1
ATOM 868 C CA . LYS A 1 120 ? 2.856 8.117 -28.482 1.00 62.03 120 LYS A CA 1
ATOM 869 C C . LYS A 1 120 ? 1.744 8.722 -27.636 1.00 62.03 120 LYS A C 1
ATOM 871 O O . LYS A 1 120 ? 1.655 9.937 -27.468 1.00 62.03 120 LYS A O 1
ATOM 876 N N . ILE A 1 121 ? 0.917 7.858 -27.051 1.00 60.66 121 ILE A N 1
ATOM 877 C CA . ILE A 1 121 ? -0.073 8.262 -26.053 1.00 60.66 121 ILE A CA 1
ATOM 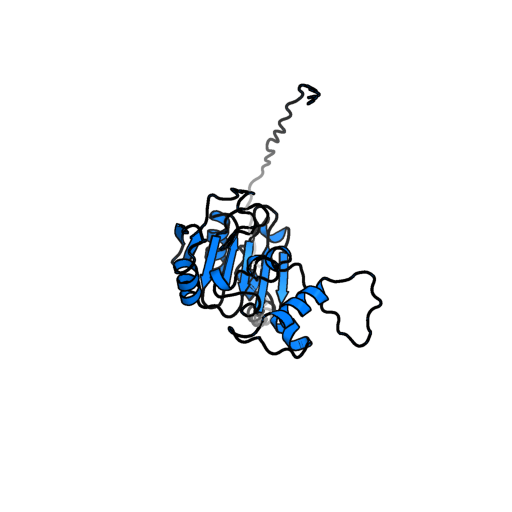878 C C . ILE A 1 121 ? 0.684 8.656 -24.782 1.00 60.66 121 ILE A C 1
ATOM 880 O O . ILE A 1 121 ? 1.395 7.836 -24.202 1.00 60.66 121 ILE A O 1
ATOM 884 N N . LYS A 1 122 ? 0.538 9.912 -24.348 1.00 61.50 122 LYS A N 1
ATOM 885 C CA . LYS A 1 122 ? 1.012 10.349 -23.031 1.00 61.50 122 LYS A CA 1
ATOM 886 C C . LYS A 1 122 ? -0.024 9.971 -21.985 1.00 61.50 122 LYS A C 1
ATOM 888 O O . LYS A 1 122 ? -1.165 10.424 -22.064 1.00 61.50 122 LYS A O 1
ATOM 893 N N . VAL A 1 123 ? 0.387 9.177 -21.005 1.00 59.56 123 VAL A N 1
ATOM 894 C CA . VAL A 1 123 ? -0.450 8.800 -19.867 1.00 59.56 123 VAL A CA 1
ATOM 895 C C . VAL A 1 123 ? 0.186 9.373 -18.611 1.00 59.56 123 VAL A C 1
ATOM 897 O O . VAL A 1 123 ? 1.334 9.070 -18.299 1.00 59.56 123 VAL A O 1
ATOM 900 N N . TYR A 1 124 ? -0.545 10.249 -17.926 1.00 63.97 124 TYR A N 1
ATOM 901 C CA . TYR A 1 124 ? -0.092 10.866 -16.685 1.00 63.97 124 TYR A CA 1
ATOM 902 C C . TYR A 1 124 ? -0.628 10.055 -15.507 1.00 63.97 124 TYR A C 1
ATOM 904 O O . TYR A 1 124 ? -1.841 9.958 -15.325 1.00 63.97 124 TYR A O 1
ATOM 912 N N . THR A 1 125 ? 0.275 9.487 -14.714 1.00 64.31 125 THR A N 1
ATOM 913 C CA . THR A 1 125 ? -0.035 8.914 -13.399 1.00 64.31 125 THR A CA 1
ATOM 914 C C . THR A 1 125 ? 0.381 9.907 -12.319 1.00 64.31 125 THR A C 1
ATOM 916 O O . THR A 1 125 ? 1.348 10.649 -12.503 1.00 64.31 125 THR A O 1
ATOM 919 N N . ALA A 1 126 ? -0.327 9.929 -11.191 1.00 75.31 126 ALA A N 1
ATOM 920 C CA . ALA A 1 126 ? 0.186 10.591 -9.998 1.00 75.31 126 ALA A CA 1
ATOM 921 C C . ALA A 1 126 ? 1.461 9.876 -9.516 1.00 75.31 126 ALA A C 1
ATOM 923 O O . ALA A 1 126 ? 1.779 8.769 -9.966 1.00 75.31 126 ALA A O 1
ATOM 924 N N . GLU A 1 127 ? 2.190 10.496 -8.586 1.00 79.19 127 GLU A N 1
ATOM 925 C CA . GLU A 1 127 ? 3.259 9.790 -7.884 1.00 79.19 127 GLU A CA 1
ATOM 926 C C . GLU A 1 127 ? 2.686 8.503 -7.270 1.00 79.19 127 GLU A C 1
ATOM 928 O O . GLU A 1 127 ? 1.596 8.495 -6.691 1.00 79.19 127 GLU A O 1
ATOM 933 N N . ALA A 1 128 ? 3.357 7.378 -7.517 1.00 84.00 128 ALA A N 1
ATOM 934 C CA . ALA A 1 128 ? 2.862 6.086 -7.079 1.00 84.00 128 ALA A CA 1
ATOM 935 C C . ALA A 1 128 ? 3.116 5.918 -5.573 1.00 84.00 128 ALA A C 1
ATOM 937 O O . ALA A 1 128 ? 4.240 6.177 -5.130 1.00 84.00 128 ALA A O 1
ATOM 938 N N . PRO A 1 129 ? 2.134 5.422 -4.799 1.00 88.00 129 PRO A N 1
ATOM 939 C CA . PRO A 1 129 ? 2.329 5.158 -3.384 1.00 88.00 129 PRO A CA 1
ATOM 940 C C . PRO A 1 129 ? 3.430 4.126 -3.180 1.00 88.00 129 PRO A C 1
ATOM 942 O O . PRO A 1 129 ? 3.615 3.199 -3.979 1.00 88.00 129 PRO A O 1
ATOM 945 N N . PHE A 1 130 ? 4.147 4.260 -2.078 1.00 88.19 130 PHE A N 1
ATOM 946 C CA . PHE A 1 130 ? 5.279 3.415 -1.731 1.00 88.19 130 PHE A CA 1
ATOM 947 C C . PHE A 1 130 ? 4.953 1.914 -1.721 1.00 88.19 130 PHE A C 1
ATOM 949 O O . PHE A 1 130 ? 5.754 1.100 -2.185 1.00 88.19 130 PHE A O 1
ATOM 956 N N . ILE A 1 131 ? 3.767 1.535 -1.243 1.00 90.69 131 ILE A N 1
ATOM 957 C CA . ILE A 1 131 ? 3.326 0.141 -1.142 1.00 90.69 131 ILE A CA 1
ATOM 958 C C . ILE A 1 131 ? 3.155 -0.543 -2.498 1.00 90.69 131 ILE A C 1
ATOM 960 O O . ILE A 1 131 ? 3.221 -1.765 -2.584 1.00 90.69 131 ILE A O 1
ATOM 964 N N . THR A 1 132 ? 2.969 0.227 -3.570 1.00 87.94 132 THR A N 1
ATOM 965 C CA . THR A 1 132 ? 2.739 -0.336 -4.905 1.00 87.94 132 THR A CA 1
ATOM 966 C C . THR A 1 132 ? 3.998 -0.924 -5.537 1.00 87.94 132 THR A C 1
ATOM 968 O O . THR A 1 132 ? 3.905 -1.637 -6.531 1.00 87.94 132 THR A O 1
ATOM 971 N N . GLY A 1 133 ? 5.186 -0.609 -5.008 1.00 84.31 133 GLY A N 1
ATOM 972 C CA . GLY A 1 133 ? 6.454 -0.960 -5.650 1.00 84.31 133 GLY A CA 1
ATOM 973 C C . GLY A 1 133 ? 6.728 -0.191 -6.948 1.00 84.31 133 GLY A C 1
ATOM 974 O O . GLY A 1 133 ? 7.616 -0.578 -7.707 1.00 84.31 133 GLY A O 1
ATOM 975 N N . MET A 1 134 ? 5.959 0.869 -7.219 1.00 80.25 134 MET A N 1
ATOM 976 C CA . MET A 1 134 ? 6.128 1.762 -8.371 1.00 80.25 134 MET A CA 1
ATOM 977 C C . MET A 1 134 ? 6.533 3.184 -7.964 1.00 80.25 134 MET A C 1
ATOM 979 O O . MET A 1 134 ? 6.675 4.047 -8.829 1.00 80.25 134 MET A O 1
ATOM 983 N N . SER A 1 135 ? 6.714 3.454 -6.665 1.00 81.06 135 SER A N 1
ATOM 984 C CA . SER A 1 135 ? 7.231 4.748 -6.223 1.00 81.06 135 SER A CA 1
ATOM 985 C C . SER A 1 135 ? 8.702 4.894 -6.602 1.00 81.06 135 SER A C 1
ATOM 987 O O . SER A 1 135 ? 9.455 3.916 -6.676 1.00 81.06 135 SER A O 1
ATOM 989 N N . ARG A 1 136 ? 9.132 6.139 -6.812 1.00 73.50 136 ARG A N 1
ATOM 990 C CA . ARG A 1 136 ? 10.504 6.444 -7.230 1.00 73.50 136 ARG A CA 1
ATOM 991 C C . ARG A 1 136 ? 11.556 5.892 -6.263 1.00 73.50 136 ARG A C 1
ATOM 993 O O . ARG A 1 136 ? 12.612 5.453 -6.705 1.00 73.50 136 ARG A O 1
ATOM 1000 N N . ASP A 1 137 ? 11.240 5.880 -4.971 1.00 68.19 137 ASP A N 1
ATOM 1001 C CA . ASP A 1 137 ? 12.117 5.395 -3.900 1.00 68.19 137 ASP A CA 1
ATOM 1002 C C . ASP A 1 137 ? 12.324 3.867 -3.918 1.00 68.19 137 ASP A C 1
ATOM 1004 O O . ASP A 1 137 ? 13.213 3.361 -3.232 1.00 68.19 137 ASP A O 1
ATOM 1008 N N . VAL A 1 138 ? 11.502 3.122 -4.667 1.00 69.06 138 VAL A N 1
ATOM 1009 C CA . VAL A 1 138 ? 11.453 1.651 -4.624 1.00 69.06 138 VAL A CA 1
ATOM 1010 C C . VAL A 1 138 ? 12.026 1.002 -5.892 1.00 69.06 138 VAL A C 1
ATOM 1012 O O . VAL A 1 138 ? 12.322 -0.190 -5.871 1.00 69.06 138 VAL A O 1
ATOM 1015 N N . PHE A 1 139 ? 12.288 1.758 -6.969 1.00 70.69 139 PHE A N 1
ATOM 1016 C CA . PHE A 1 139 ? 12.875 1.196 -8.199 1.00 70.69 139 PHE A CA 1
ATOM 1017 C C . PHE A 1 139 ? 14.242 0.537 -7.978 1.00 70.69 139 PHE A C 1
ATOM 1019 O O . PHE A 1 139 ? 14.490 -0.542 -8.510 1.00 70.69 139 PHE A O 1
ATOM 1026 N N . ASP A 1 140 ? 15.098 1.147 -7.157 1.00 71.31 140 ASP A N 1
ATOM 1027 C CA . ASP A 1 140 ? 16.431 0.615 -6.836 1.00 71.31 140 ASP A CA 1
ATOM 1028 C C . ASP A 1 140 ? 16.402 -0.420 -5.692 1.00 71.31 140 ASP A C 1
ATOM 1030 O O . ASP A 1 140 ? 17.425 -1.015 -5.348 1.00 71.31 140 ASP A O 1
ATOM 1034 N N . HIS A 1 141 ? 15.230 -0.631 -5.088 1.00 78.44 141 HIS A N 1
ATOM 1035 C CA . HIS A 1 141 ? 15.025 -1.468 -3.908 1.00 78.44 141 HIS A CA 1
ATOM 1036 C C . HIS A 1 141 ? 13.750 -2.310 -4.069 1.00 78.44 141 HIS A C 1
ATOM 1038 O O . HIS A 1 141 ? 12.769 -2.077 -3.351 1.00 78.44 141 HIS A O 1
ATOM 1044 N N . PRO A 1 142 ? 13.722 -3.251 -5.034 1.00 81.75 142 PRO A N 1
ATOM 1045 C CA . PRO A 1 142 ? 12.542 -4.058 -5.312 1.00 81.75 142 PRO A CA 1
ATOM 1046 C C . PRO A 1 142 ? 12.119 -4.834 -4.065 1.00 81.75 142 PRO A C 1
ATOM 1048 O O . PRO A 1 142 ? 12.934 -5.416 -3.363 1.00 81.75 142 PRO A O 1
ATOM 1051 N N . ARG A 1 143 ? 10.815 -4.843 -3.778 1.00 85.81 143 ARG A N 1
ATOM 1052 C CA . ARG A 1 143 ? 10.282 -5.423 -2.528 1.00 85.81 143 ARG A CA 1
ATOM 1053 C C . ARG A 1 143 ? 9.583 -6.744 -2.709 1.00 85.81 143 ARG A C 1
ATOM 1055 O O . ARG A 1 143 ? 9.229 -7.388 -1.726 1.00 85.81 143 ARG A O 1
ATOM 1062 N N . ARG A 1 144 ? 9.373 -7.138 -3.961 1.00 89.19 144 ARG A N 1
ATOM 1063 C CA . ARG A 1 144 ? 8.668 -8.365 -4.307 1.00 89.19 144 ARG A CA 1
ATOM 1064 C C . ARG A 1 144 ? 9.289 -9.580 -3.633 1.00 89.19 144 ARG A C 1
ATOM 1066 O O . ARG A 1 144 ? 8.554 -10.451 -3.194 1.00 89.19 144 ARG A O 1
ATOM 1073 N N . GLU A 1 145 ? 10.610 -9.616 -3.502 1.00 90.12 145 GLU A N 1
ATOM 1074 C CA . GLU A 1 145 ? 11.303 -10.712 -2.822 1.00 90.12 145 GLU A CA 1
ATOM 1075 C C . GLU A 1 145 ? 10.958 -10.823 -1.325 1.00 90.12 145 GLU A C 1
ATOM 1077 O O . GLU A 1 145 ? 10.986 -11.920 -0.779 1.00 90.12 145 GLU A O 1
ATOM 1082 N N . PHE A 1 146 ? 10.549 -9.725 -0.679 1.00 93.19 146 PHE A N 1
ATOM 1083 C CA . PHE A 1 146 ? 10.205 -9.688 0.748 1.00 93.19 146 PHE A CA 1
ATOM 1084 C C . PHE A 1 146 ? 8.698 -9.694 1.015 1.00 93.19 146 PHE A C 1
ATOM 1086 O O . PHE A 1 146 ? 8.262 -10.097 2.089 1.00 93.19 146 PHE A O 1
ATOM 1093 N N . LEU A 1 147 ? 7.899 -9.206 0.063 1.00 94.00 147 LEU A N 1
ATOM 1094 C CA . LEU A 1 147 ? 6.455 -9.019 0.222 1.00 94.00 147 LEU A CA 1
ATOM 1095 C C . LEU A 1 147 ? 5.614 -9.911 -0.702 1.00 94.00 147 LEU A C 1
ATOM 1097 O O . LEU A 1 147 ? 4.403 -9.975 -0.526 1.00 94.00 147 LEU A O 1
ATOM 1101 N N . ALA A 1 148 ? 6.224 -10.610 -1.662 1.00 94.12 148 ALA A N 1
ATOM 1102 C CA . ALA A 1 148 ? 5.575 -11.429 -2.695 1.00 94.12 148 ALA A CA 1
ATOM 1103 C C . ALA A 1 148 ? 4.644 -10.673 -3.669 1.00 94.12 148 ALA A C 1
ATOM 1105 O O . ALA A 1 148 ? 3.971 -11.289 -4.496 1.00 94.12 148 ALA A O 1
ATOM 1106 N N . PHE A 1 149 ? 4.630 -9.339 -3.631 1.00 92.38 149 PHE A N 1
ATOM 1107 C CA . PHE A 1 149 ? 3.900 -8.499 -4.580 1.00 92.38 149 PHE A CA 1
ATOM 1108 C C . PHE A 1 149 ? 4.670 -7.216 -4.914 1.00 92.38 149 PHE A C 1
ATOM 1110 O O . PHE A 1 149 ? 5.560 -6.788 -4.181 1.00 92.38 149 PHE A O 1
ATOM 1117 N N . ASP A 1 150 ? 4.311 -6.614 -6.043 1.00 89.69 150 ASP A N 1
ATOM 1118 C CA . ASP A 1 150 ? 4.705 -5.274 -6.492 1.00 89.69 150 ASP A CA 1
ATOM 1119 C C . ASP A 1 150 ? 3.709 -4.795 -7.563 1.00 89.69 150 ASP A C 1
ATOM 1121 O O . ASP A 1 150 ? 2.589 -5.310 -7.631 1.00 89.69 150 ASP A O 1
ATOM 1125 N N . GLY A 1 151 ? 4.094 -3.852 -8.429 1.00 86.06 151 GLY A N 1
ATOM 1126 C CA . GLY A 1 151 ? 3.208 -3.242 -9.421 1.00 86.06 151 GLY A CA 1
ATOM 1127 C C . GLY A 1 151 ? 2.553 -4.224 -10.398 1.00 86.06 151 GLY A C 1
ATOM 1128 O O . GLY A 1 151 ? 1.550 -3.880 -11.018 1.00 86.06 151 GLY A O 1
ATOM 1129 N N . ARG A 1 152 ? 3.046 -5.468 -10.505 1.00 85.31 152 ARG A N 1
ATOM 1130 C CA . ARG A 1 152 ? 2.391 -6.537 -11.288 1.00 85.31 152 ARG A CA 1
ATOM 1131 C C . ARG A 1 152 ? 1.039 -6.953 -10.708 1.00 85.31 152 ARG A C 1
ATOM 1133 O O . ARG A 1 152 ? 0.130 -7.351 -11.436 1.00 85.31 152 ARG A O 1
ATOM 1140 N N . ASN A 1 153 ? 0.927 -6.890 -9.386 1.00 89.88 153 ASN A N 1
ATOM 1141 C CA . ASN A 1 153 ? -0.245 -7.308 -8.627 1.00 89.88 153 ASN A CA 1
ATOM 1142 C C . ASN A 1 153 ? -1.220 -6.156 -8.383 1.00 89.88 153 ASN A C 1
ATOM 1144 O O . ASN A 1 153 ? -2.345 -6.414 -7.970 1.00 89.88 153 ASN A O 1
ATOM 1148 N N . VAL A 1 154 ? -0.794 -4.912 -8.621 1.00 90.62 154 VAL A N 1
ATOM 1149 C CA . VAL A 1 154 ? -1.568 -3.708 -8.318 1.00 90.62 154 VAL A CA 1
ATOM 1150 C C . VAL A 1 154 ? -2.347 -3.252 -9.551 1.00 90.62 154 VAL A C 1
ATOM 1152 O O . VAL A 1 154 ? -1.794 -2.979 -10.622 1.00 90.62 154 VAL A O 1
ATOM 1155 N N . ASP A 1 155 ? -3.658 -3.152 -9.381 1.00 89.62 155 ASP A N 1
ATOM 1156 C CA . ASP A 1 155 ? -4.594 -2.644 -10.379 1.00 89.62 155 ASP A CA 1
ATOM 1157 C C . ASP A 1 155 ? -4.914 -1.172 -10.130 1.00 89.62 155 ASP A C 1
ATOM 1159 O O . ASP A 1 155 ? -4.884 -0.373 -11.062 1.00 89.62 155 ASP A O 1
ATOM 1163 N N . GLN A 1 156 ? -5.110 -0.784 -8.871 1.00 91.62 156 GLN A N 1
ATOM 1164 C CA . GLN A 1 156 ? -5.361 0.601 -8.480 1.00 91.62 156 GLN A CA 1
ATOM 1165 C C . GLN A 1 156 ? -4.652 0.923 -7.167 1.00 91.62 156 GLN A C 1
ATOM 1167 O O . GLN A 1 156 ? -4.360 0.033 -6.367 1.00 91.62 156 GLN A O 1
ATOM 1172 N N . SER A 1 157 ? -4.402 2.200 -6.908 1.00 93.75 157 SER A N 1
ATOM 1173 C CA . SER A 1 157 ? -3.894 2.634 -5.608 1.00 93.75 157 SER A CA 1
ATOM 1174 C C . SER A 1 157 ? -4.396 4.012 -5.228 1.00 93.75 157 SER A C 1
ATOM 1176 O O . SER A 1 157 ? -4.525 4.873 -6.098 1.00 93.75 157 SER A O 1
ATOM 1178 N N . VAL A 1 158 ? -4.596 4.233 -3.935 1.00 95.00 158 VAL A N 1
ATOM 1179 C CA . VAL A 1 158 ? -4.841 5.550 -3.355 1.00 95.00 158 VAL A CA 1
ATOM 1180 C C . VAL A 1 158 ? -3.821 5.837 -2.265 1.00 95.00 158 VAL A C 1
ATOM 1182 O O . VAL A 1 158 ? -3.482 4.967 -1.463 1.00 95.00 158 VAL A O 1
ATOM 1185 N N . GLU A 1 159 ? -3.360 7.076 -2.240 1.00 95.25 159 GLU A N 1
ATOM 1186 C CA . GLU A 1 159 ? -2.659 7.683 -1.121 1.00 95.25 159 GLU A CA 1
ATOM 1187 C C . GLU A 1 159 ? -3.496 8.849 -0.596 1.00 95.25 159 GLU A C 1
ATOM 1189 O O . GLU A 1 159 ? -3.998 9.649 -1.388 1.00 95.25 159 GLU A O 1
ATOM 1194 N N . ALA A 1 160 ? -3.668 8.942 0.722 1.00 96.62 160 ALA A N 1
ATOM 1195 C CA . ALA A 1 160 ? -4.418 10.017 1.355 1.00 96.62 160 ALA A CA 1
ATOM 1196 C C . ALA A 1 160 ? -3.743 10.531 2.632 1.00 96.62 160 ALA A C 1
ATOM 1198 O O . ALA A 1 160 ? -3.162 9.763 3.400 1.00 96.62 160 ALA A O 1
ATOM 1199 N N . GLY A 1 161 ? -3.879 11.832 2.887 1.00 96.06 161 GLY A N 1
ATOM 1200 C CA . GLY A 1 161 ? -3.283 12.509 4.039 1.00 96.06 161 GLY A CA 1
ATOM 1201 C C . GLY A 1 161 ? -1.989 13.251 3.711 1.00 96.06 161 GLY A C 1
ATOM 1202 O O . GLY A 1 161 ? -1.615 13.426 2.555 1.00 96.06 161 GLY A O 1
ATOM 1203 N N . VAL A 1 162 ? -1.313 13.739 4.747 1.00 92.81 162 VAL A N 1
ATOM 1204 C CA . VAL A 1 162 ? -0.098 14.558 4.625 1.00 92.81 162 VAL A CA 1
ATOM 1205 C C . VAL A 1 162 ? 1.010 13.997 5.500 1.00 92.81 162 VAL A C 1
ATOM 1207 O O . VAL A 1 162 ? 0.752 13.385 6.535 1.00 92.81 162 VAL A O 1
ATOM 1210 N N . ILE A 1 163 ? 2.265 14.217 5.100 1.00 88.69 163 ILE A N 1
ATOM 1211 C CA . ILE A 1 163 ? 3.433 13.786 5.878 1.00 88.69 163 ILE A CA 1
ATOM 1212 C C . ILE A 1 163 ? 3.333 14.345 7.313 1.00 88.69 163 ILE A C 1
ATOM 1214 O O . ILE A 1 163 ? 3.108 15.545 7.478 1.00 88.69 163 ILE A O 1
ATOM 1218 N N . PRO A 1 164 ? 3.551 13.511 8.351 1.00 88.88 164 PRO A N 1
ATOM 1219 C CA . PRO A 1 164 ? 4.053 12.135 8.281 1.00 88.88 164 PRO A CA 1
ATOM 1220 C C . PRO A 1 164 ? 2.973 11.036 8.242 1.00 88.88 164 PRO A C 1
ATOM 1222 O O . PRO A 1 164 ? 3.335 9.866 8.139 1.00 88.88 164 PRO A O 1
ATOM 1225 N N . SER A 1 165 ? 1.692 11.393 8.293 1.00 92.50 165 SER A N 1
ATOM 1226 C CA . SER A 1 165 ? 0.533 10.502 8.449 1.00 92.50 165 SER A CA 1
ATOM 1227 C C . SER A 1 165 ? -0.151 10.201 7.116 1.00 92.50 165 SER A C 1
ATOM 1229 O O . SER A 1 165 ? -1.323 10.506 6.900 1.00 92.50 165 SER A O 1
ATOM 1231 N N . ILE A 1 166 ? 0.612 9.608 6.203 1.00 95.81 166 ILE A N 1
ATOM 1232 C CA . ILE A 1 166 ? 0.096 9.148 4.916 1.00 95.81 166 ILE A CA 1
ATOM 1233 C C . ILE A 1 166 ? -0.524 7.753 5.079 1.00 95.81 166 ILE A C 1
ATOM 1235 O O . ILE A 1 166 ? 0.050 6.866 5.727 1.00 95.81 166 ILE A O 1
ATOM 1239 N N . LEU A 1 167 ? -1.695 7.571 4.475 1.00 97.56 167 LEU A N 1
ATOM 1240 C CA . LEU A 1 167 ? -2.410 6.308 4.369 1.00 97.56 167 LEU A CA 1
ATOM 1241 C C . LEU A 1 167 ? -2.370 5.827 2.921 1.00 97.56 167 LEU A C 1
ATOM 1243 O O . LEU A 1 167 ? -2.744 6.565 2.015 1.00 97.56 167 LEU A O 1
ATOM 1247 N N . GLU A 1 168 ? -1.956 4.585 2.709 1.00 96.62 168 GLU A N 1
ATOM 1248 C CA . GLU A 1 168 ? -1.858 3.985 1.383 1.00 96.62 168 GLU A CA 1
ATOM 1249 C C . GLU A 1 168 ? -2.726 2.735 1.302 1.00 96.62 168 GLU A C 1
ATOM 1251 O O . GLU A 1 168 ? -2.698 1.874 2.188 1.00 96.62 168 GLU A O 1
ATOM 1256 N N . VAL A 1 169 ? -3.458 2.614 0.200 1.00 96.31 169 VAL A N 1
ATOM 1257 C CA . VAL A 1 169 ? -4.242 1.430 -0.140 1.00 96.31 169 VAL A CA 1
ATOM 1258 C C . VAL A 1 169 ? -3.917 1.042 -1.573 1.00 96.31 169 VAL A C 1
ATOM 1260 O O . VAL A 1 169 ? -4.016 1.863 -2.483 1.00 96.31 169 VAL A O 1
ATOM 1263 N N . ALA A 1 170 ? -3.557 -0.217 -1.786 1.00 95.00 170 ALA A N 1
ATOM 1264 C CA . ALA A 1 170 ? -3.446 -0.815 -3.108 1.00 95.00 170 ALA A CA 1
ATOM 1265 C C . ALA A 1 170 ? -4.549 -1.859 -3.286 1.00 95.00 170 ALA A C 1
ATOM 1267 O O . ALA A 1 170 ? -4.770 -2.680 -2.399 1.00 95.00 170 ALA A O 1
ATOM 1268 N N . PHE A 1 171 ? -5.220 -1.829 -4.433 1.00 94.19 171 PHE A N 1
ATOM 1269 C CA . PHE A 1 171 ? -6.196 -2.826 -4.857 1.00 94.19 171 PHE A CA 1
ATOM 1270 C C . PHE A 1 171 ? -5.615 -3.671 -5.987 1.00 94.19 171 PHE A C 1
ATOM 1272 O O . PHE A 1 171 ? -4.927 -3.147 -6.869 1.00 94.19 171 PHE A O 1
ATOM 1279 N N . GLY A 1 172 ? -5.902 -4.968 -5.970 1.00 92.94 172 GLY A N 1
ATOM 1280 C CA . GLY A 1 172 ? -5.473 -5.876 -7.020 1.00 92.94 172 GLY A CA 1
ATOM 1281 C C . GLY A 1 172 ? -5.528 -7.334 -6.594 1.00 92.94 172 GLY A C 1
ATOM 1282 O O . GLY A 1 172 ? -6.525 -7.792 -6.046 1.00 92.94 172 GLY A O 1
ATOM 1283 N N . ARG A 1 173 ? -4.464 -8.083 -6.888 1.00 93.62 173 ARG A N 1
ATOM 1284 C CA . ARG A 1 173 ? -4.425 -9.547 -6.761 1.00 93.62 173 ARG A CA 1
ATOM 1285 C C . ARG A 1 173 ? -3.250 -9.962 -5.891 1.00 93.62 173 ARG A C 1
ATOM 1287 O O . ARG A 1 173 ? -2.130 -10.087 -6.389 1.00 93.62 173 ARG A O 1
ATOM 1294 N N . PHE A 1 174 ? -3.499 -10.178 -4.608 1.00 95.00 174 PHE A N 1
ATOM 1295 C CA . PHE A 1 174 ? -2.463 -10.471 -3.621 1.00 95.00 174 PHE A CA 1
ATOM 1296 C C . PHE A 1 174 ? -2.641 -11.865 -3.016 1.00 95.00 174 PHE A C 1
ATOM 1298 O O . PHE A 1 174 ? -3.748 -12.399 -2.953 1.00 95.00 174 PHE A O 1
ATOM 1305 N N . ASP A 1 175 ? -1.539 -12.444 -2.546 1.00 96.12 175 ASP A N 1
ATOM 1306 C CA . ASP A 1 175 ? -1.530 -13.711 -1.817 1.00 96.12 175 ASP A CA 1
ATOM 1307 C C . ASP A 1 175 ? -0.944 -13.478 -0.413 1.00 96.12 175 ASP A C 1
ATOM 1309 O O . ASP A 1 175 ? 0.280 -13.415 -0.255 1.00 96.12 175 ASP A O 1
ATOM 1313 N N . PRO A 1 176 ? -1.799 -13.340 0.621 1.00 96.94 176 PRO A N 1
ATOM 1314 C CA . PRO A 1 176 ? -1.341 -13.143 1.993 1.00 96.94 176 PRO A CA 1
ATOM 1315 C C . PRO A 1 176 ? -0.443 -14.277 2.504 1.00 96.94 176 PRO A C 1
ATOM 1317 O O . PRO A 1 176 ? 0.446 -14.032 3.320 1.00 96.94 176 PRO A O 1
ATOM 1320 N N . ALA A 1 177 ? -0.651 -15.514 2.035 1.00 97.31 177 ALA A N 1
ATOM 1321 C CA . ALA A 1 177 ? 0.173 -16.649 2.435 1.00 97.31 177 ALA A CA 1
ATOM 1322 C C . ALA A 1 177 ? 1.566 -16.563 1.800 1.00 97.31 177 ALA A C 1
ATOM 1324 O O . ALA A 1 177 ? 2.559 -16.807 2.487 1.00 97.31 177 ALA A O 1
ATOM 1325 N N . ALA A 1 178 ? 1.653 -16.143 0.535 1.00 96.56 178 ALA A N 1
ATOM 1326 C CA . ALA A 1 178 ? 2.933 -15.886 -0.118 1.00 96.56 178 ALA A CA 1
ATOM 1327 C C . ALA A 1 178 ? 3.702 -14.742 0.562 1.00 96.56 178 ALA A C 1
ATOM 1329 O O . ALA A 1 178 ? 4.905 -14.871 0.783 1.00 96.56 178 ALA A O 1
ATOM 1330 N N . THR A 1 179 ? 3.028 -13.656 0.967 1.00 96.81 179 THR A N 1
ATOM 1331 C CA . THR A 1 179 ? 3.669 -12.590 1.757 1.00 96.81 179 THR A CA 1
ATOM 1332 C C . THR A 1 179 ? 4.196 -13.123 3.087 1.00 96.81 179 THR A C 1
ATOM 1334 O O . THR A 1 179 ? 5.338 -12.847 3.447 1.00 96.81 179 THR A O 1
ATOM 1337 N N . ALA A 1 180 ? 3.397 -13.910 3.815 1.00 97.06 180 ALA A N 1
ATOM 1338 C CA . ALA A 1 180 ? 3.831 -14.499 5.078 1.00 97.06 180 ALA A CA 1
ATOM 1339 C C . ALA A 1 180 ? 5.067 -15.395 4.892 1.00 97.06 180 ALA A C 1
ATOM 1341 O O . ALA A 1 180 ? 6.009 -15.310 5.677 1.00 97.06 180 ALA A O 1
ATOM 1342 N N . GLN A 1 181 ? 5.089 -16.204 3.830 1.00 97.25 181 GLN A N 1
ATOM 1343 C CA . GLN A 1 181 ? 6.223 -17.059 3.491 1.00 97.25 181 GLN A CA 1
ATOM 1344 C C . GLN A 1 181 ? 7.471 -16.251 3.107 1.00 97.25 181 GLN A C 1
ATOM 1346 O O . GLN A 1 181 ? 8.569 -16.593 3.540 1.00 97.25 181 GLN A O 1
ATOM 1351 N N . ALA A 1 182 ? 7.319 -15.185 2.317 1.00 96.38 182 ALA A N 1
ATOM 1352 C CA . ALA A 1 182 ? 8.428 -14.315 1.927 1.00 96.38 182 ALA A CA 1
ATOM 1353 C C . ALA A 1 182 ? 9.059 -13.625 3.146 1.00 96.38 182 ALA A C 1
ATOM 1355 O O . ALA A 1 182 ? 10.282 -13.585 3.274 1.00 96.38 182 ALA A O 1
ATOM 1356 N N . LEU A 1 183 ? 8.231 -13.154 4.083 1.00 96.62 183 LEU A N 1
ATOM 1357 C CA . LEU A 1 183 ? 8.696 -12.558 5.334 1.00 96.62 183 LEU A CA 1
ATOM 1358 C C . LEU A 1 183 ? 9.405 -13.576 6.240 1.00 96.62 183 LEU A C 1
ATOM 1360 O O . LEU A 1 183 ? 10.442 -13.244 6.807 1.00 96.62 183 LEU A O 1
ATOM 1364 N N . ASP A 1 184 ? 8.885 -14.801 6.355 1.00 96.50 184 ASP A N 1
ATOM 1365 C CA . ASP A 1 184 ? 9.499 -15.875 7.156 1.00 96.50 184 ASP A CA 1
ATOM 1366 C C . ASP A 1 184 ? 10.851 -16.334 6.578 1.00 96.50 184 ASP A C 1
ATOM 1368 O O . ASP A 1 184 ? 11.801 -16.603 7.312 1.00 96.50 184 ASP A O 1
ATOM 1372 N N . ALA A 1 185 ? 10.972 -16.358 5.248 1.00 95.94 185 ALA A N 1
ATOM 1373 C CA . ALA A 1 185 ? 12.205 -16.724 4.555 1.00 95.94 185 ALA A CA 1
ATOM 1374 C C . ALA A 1 185 ? 13.268 -15.604 4.534 1.00 95.94 185 ALA A C 1
ATOM 1376 O O . ALA A 1 185 ? 14.424 -15.858 4.183 1.00 95.94 185 ALA A O 1
ATOM 1377 N N . CYS A 1 186 ? 12.906 -14.368 4.886 1.00 95.75 186 CYS A N 1
ATOM 1378 C CA . CYS A 1 186 ? 13.781 -13.208 4.756 1.00 95.75 186 CYS A CA 1
ATOM 1379 C C . CYS A 1 186 ? 14.794 -13.105 5.910 1.00 95.75 186 CYS A C 1
ATOM 1381 O O . CYS A 1 186 ? 14.515 -12.531 6.962 1.00 95.75 186 CYS A O 1
ATOM 1383 N N . SER A 1 187 ? 16.022 -13.587 5.695 1.00 94.69 187 SER A N 1
ATOM 1384 C CA . SER A 1 187 ? 17.083 -13.557 6.718 1.00 94.69 187 SER A CA 1
ATOM 1385 C C . SER A 1 187 ? 17.598 -12.158 7.076 1.00 94.69 187 SER A C 1
ATOM 1387 O O . SER A 1 187 ? 18.236 -11.985 8.113 1.00 94.69 187 SER A O 1
ATOM 1389 N N . GLU A 1 188 ? 17.378 -11.172 6.208 1.00 93.06 188 GLU A N 1
ATOM 1390 C CA . GLU A 1 188 ? 17.799 -9.780 6.411 1.00 93.06 188 GLU A CA 1
ATOM 1391 C C . GLU A 1 188 ? 16.686 -8.871 6.946 1.00 93.06 188 GLU A C 1
ATOM 1393 O O . GLU A 1 188 ? 16.958 -7.748 7.378 1.00 93.06 188 GLU A O 1
ATOM 1398 N N . CYS A 1 189 ? 15.442 -9.355 6.968 1.00 94.50 189 CYS A N 1
ATOM 1399 C CA . CYS A 1 189 ? 14.313 -8.608 7.492 1.00 94.50 189 CYS A CA 1
ATOM 1400 C C . CYS A 1 189 ? 14.340 -8.634 9.024 1.00 94.50 189 CYS A C 1
ATOM 1402 O O . CYS A 1 189 ? 14.450 -9.707 9.624 1.00 94.50 189 CYS A O 1
ATOM 1404 N N . PRO A 1 190 ? 14.178 -7.485 9.702 1.00 94.81 190 PRO A N 1
ATOM 1405 C CA . PRO A 1 190 ? 13.882 -7.511 11.123 1.00 94.81 190 PRO A CA 1
ATOM 1406 C C . PRO A 1 190 ? 12.536 -8.223 11.349 1.00 94.81 190 PRO A C 1
ATOM 1408 O O . PRO A 1 190 ? 11.595 -8.006 10.574 1.00 94.81 190 PRO A O 1
ATOM 1411 N N . PRO A 1 191 ? 12.415 -9.048 12.405 1.00 94.94 191 PRO A N 1
ATOM 1412 C CA . PRO A 1 191 ? 11.168 -9.740 12.695 1.00 94.94 191 PRO A CA 1
ATOM 1413 C C . PRO A 1 191 ? 10.048 -8.713 12.944 1.00 94.94 191 PRO A C 1
ATOM 1415 O O . PRO A 1 191 ? 10.270 -7.757 13.695 1.00 94.94 191 PRO A O 1
ATOM 1418 N N . PRO A 1 192 ? 8.870 -8.863 12.311 1.00 96.94 192 PRO A N 1
ATOM 1419 C CA . PRO A 1 192 ? 7.736 -7.984 12.560 1.00 96.94 192 PRO A CA 1
ATOM 1420 C C . PRO A 1 192 ? 7.057 -8.306 13.890 1.00 96.94 192 PRO A C 1
ATOM 1422 O O . PRO A 1 192 ? 6.956 -9.468 14.287 1.00 96.94 192 PRO A O 1
ATOM 1425 N N . ASP A 1 193 ? 6.457 -7.289 14.499 1.00 97.75 193 ASP A N 1
ATOM 1426 C CA . ASP A 1 193 ? 5.346 -7.504 15.419 1.00 97.75 193 ASP A CA 1
ATOM 1427 C C . ASP A 1 193 ? 4.080 -7.796 14.603 1.00 97.75 193 ASP A C 1
ATOM 1429 O O . ASP A 1 193 ? 3.785 -7.099 13.628 1.00 97.75 193 ASP A O 1
ATOM 1433 N N . ILE A 1 194 ? 3.312 -8.812 15.000 1.00 97.81 194 ILE A N 1
ATOM 1434 C CA . ILE A 1 194 ? 2.012 -9.120 14.391 1.00 97.81 194 ILE A CA 1
ATOM 1435 C C . ILE A 1 194 ? 0.922 -8.577 15.307 1.00 97.81 194 ILE A C 1
ATOM 1437 O O . ILE A 1 194 ? 0.783 -9.007 16.453 1.00 97.81 194 ILE A O 1
ATOM 1441 N N . VAL A 1 195 ? 0.139 -7.633 14.795 1.00 98.12 195 VAL A N 1
ATOM 1442 C CA . VAL A 1 195 ? -0.936 -6.972 15.537 1.00 98.12 195 VAL A CA 1
ATOM 1443 C C . VAL A 1 195 ? -2.265 -7.283 14.865 1.00 98.12 195 VAL A C 1
ATOM 1445 O O . VAL A 1 195 ? -2.385 -7.181 13.649 1.00 98.12 195 VAL A O 1
ATOM 1448 N N . THR A 1 196 ? -3.279 -7.637 15.653 1.00 98.06 196 THR A N 1
ATOM 1449 C CA . THR A 1 196 ? -4.638 -7.879 15.152 1.00 98.06 196 THR A CA 1
ATOM 1450 C C . THR A 1 196 ? -5.576 -6.766 15.599 1.00 98.06 196 THR A C 1
ATOM 1452 O O . THR A 1 196 ? -5.607 -6.396 16.773 1.00 98.06 196 THR A O 1
ATOM 1455 N N . HIS A 1 197 ? -6.371 -6.253 14.664 1.00 97.62 197 HIS A N 1
ATOM 1456 C CA . HIS A 1 197 ? -7.428 -5.275 14.906 1.00 97.62 197 HIS A CA 1
ATOM 1457 C C . HIS A 1 197 ? -8.656 -5.658 14.081 1.00 97.62 197 HIS A C 1
ATOM 1459 O O . HIS A 1 197 ? -8.533 -5.909 12.888 1.00 97.62 197 HIS A O 1
ATOM 1465 N N . ASN A 1 198 ? -9.824 -5.767 14.719 1.00 95.56 198 ASN A N 1
ATOM 1466 C CA . ASN A 1 198 ? -11.078 -6.168 14.063 1.00 95.56 198 ASN A CA 1
ATOM 1467 C C . ASN A 1 198 ? -10.958 -7.426 13.178 1.00 95.56 198 ASN A C 1
ATOM 1469 O O . ASN A 1 198 ? -11.518 -7.510 12.091 1.00 95.56 198 ASN A O 1
ATOM 1473 N N . GLY A 1 199 ? -10.203 -8.422 13.656 1.00 95.19 199 GLY A N 1
ATOM 1474 C CA . GLY A 1 199 ? -9.984 -9.687 12.946 1.00 95.19 199 GLY A CA 1
ATOM 1475 C C . GLY A 1 199 ? -8.996 -9.613 11.776 1.00 95.19 199 GLY A C 1
ATOM 1476 O O . GLY A 1 199 ? -8.670 -10.652 11.210 1.00 95.19 199 GLY A O 1
ATOM 1477 N N . VAL A 1 200 ? -8.474 -8.429 11.446 1.00 96.44 200 VAL A N 1
ATOM 1478 C CA . VAL A 1 200 ? -7.428 -8.233 10.438 1.00 96.44 200 VAL A CA 1
ATOM 1479 C C . VAL A 1 200 ? -6.073 -8.145 11.130 1.00 96.44 200 VAL A C 1
ATOM 1481 O O . VAL A 1 200 ? -5.871 -7.329 12.032 1.00 96.44 200 VAL A O 1
ATOM 1484 N N . SER A 1 201 ? -5.136 -8.993 10.713 1.00 97.88 201 SER A N 1
ATOM 1485 C CA . SER A 1 201 ? -3.751 -8.949 11.185 1.00 97.88 201 SER A CA 1
ATOM 1486 C C . SER A 1 201 ? -2.888 -8.104 10.257 1.00 97.88 201 SER A C 1
ATOM 1488 O O . SER A 1 201 ? -3.020 -8.177 9.036 1.00 97.88 201 SER A O 1
ATOM 1490 N N . PHE A 1 202 ? -1.977 -7.330 10.837 1.00 98.44 202 PHE A N 1
ATOM 1491 C CA . PHE A 1 202 ? -0.973 -6.569 10.108 1.00 98.44 202 PHE A CA 1
ATOM 1492 C C . PHE A 1 202 ? 0.409 -6.738 10.741 1.00 98.44 202 PHE A C 1
ATOM 1494 O O . PHE A 1 202 ? 0.547 -6.922 11.953 1.00 98.44 202 PHE A O 1
ATOM 1501 N N . TYR A 1 203 ? 1.429 -6.662 9.894 1.00 98.38 203 TYR A N 1
ATOM 1502 C CA . TYR A 1 203 ? 2.833 -6.641 10.281 1.00 98.38 203 TYR A CA 1
ATOM 1503 C C . TYR A 1 203 ? 3.238 -5.219 10.656 1.00 98.38 203 TYR A C 1
ATOM 1505 O O . TYR A 1 203 ? 2.826 -4.267 9.992 1.00 98.38 203 TYR A O 1
ATOM 1513 N N . SER A 1 204 ? 4.054 -5.066 11.693 1.00 97.94 204 SER A N 1
ATOM 1514 C CA . SER A 1 204 ? 4.549 -3.778 12.170 1.00 97.94 204 SER A CA 1
ATOM 1515 C C . SER A 1 204 ? 6.049 -3.841 12.428 1.00 97.94 204 SER A C 1
ATOM 1517 O O . SER A 1 204 ? 6.535 -4.766 13.077 1.00 97.94 204 SER A O 1
ATOM 1519 N N . TRP A 1 205 ? 6.777 -2.824 11.967 1.00 96.88 205 TRP A N 1
ATOM 1520 C CA . TRP A 1 205 ? 8.205 -2.667 12.240 1.00 96.88 205 TRP A CA 1
ATOM 1521 C C . TRP A 1 205 ? 8.474 -1.344 12.967 1.00 96.88 205 TRP A C 1
ATOM 1523 O O . TRP A 1 205 ? 8.191 -0.263 12.450 1.00 96.88 205 TRP A O 1
ATOM 1533 N N . GLY A 1 206 ? 9.051 -1.419 14.169 1.00 93.88 206 GLY A N 1
ATOM 1534 C CA . GLY A 1 206 ? 9.425 -0.244 14.966 1.00 93.88 206 GLY A CA 1
ATOM 1535 C C . GLY A 1 206 ? 8.241 0.573 15.503 1.00 93.88 206 GLY A C 1
ATOM 1536 O O . GLY A 1 206 ? 7.076 0.220 15.328 1.00 93.88 206 GLY A O 1
ATOM 1537 N N . GLY A 1 207 ? 8.537 1.682 16.187 1.00 95.12 207 GLY A N 1
ATOM 1538 C CA . GLY A 1 207 ? 7.520 2.588 16.736 1.00 95.12 207 GLY A CA 1
ATOM 1539 C C . GLY A 1 207 ? 6.909 3.524 15.688 1.00 95.12 207 GLY A C 1
ATOM 1540 O O . GLY A 1 207 ? 7.504 3.762 14.638 1.00 95.12 207 GLY A O 1
ATOM 1541 N N . ASP A 1 208 ? 5.735 4.078 15.994 1.00 96.81 208 ASP A N 1
ATOM 1542 C CA . ASP A 1 208 ? 5.042 5.023 15.110 1.00 96.81 208 ASP A CA 1
ATOM 1543 C C . ASP A 1 208 ? 5.948 6.230 14.806 1.00 96.81 208 ASP A C 1
ATOM 1545 O O . ASP A 1 208 ? 6.513 6.839 15.719 1.00 96.81 208 ASP A O 1
ATOM 1549 N N . HIS A 1 209 ? 6.118 6.546 13.517 1.00 93.38 209 HIS A N 1
ATOM 1550 C CA . HIS A 1 209 ? 6.979 7.628 13.002 1.00 93.38 209 HIS A CA 1
ATOM 1551 C C . HIS A 1 209 ? 8.475 7.546 13.354 1.00 93.38 209 HIS A C 1
ATOM 1553 O O . HIS A 1 209 ? 9.237 8.445 12.989 1.00 93.38 209 HIS A O 1
ATOM 1559 N N . GLN A 1 210 ? 8.937 6.489 14.027 1.00 94.44 210 GLN A N 1
ATOM 1560 C CA . GLN A 1 210 ? 10.337 6.372 14.433 1.00 94.44 210 GLN A CA 1
ATOM 1561 C C . GLN A 1 210 ? 11.219 5.995 13.241 1.00 94.44 210 GLN A C 1
ATOM 1563 O O . GLN A 1 210 ? 11.163 4.875 12.736 1.00 94.44 210 GLN A O 1
ATOM 1568 N N . GLY A 1 211 ? 12.040 6.946 12.792 1.00 93.12 211 GLY A N 1
ATOM 1569 C CA . GLY A 1 211 ? 12.978 6.757 11.688 1.00 93.12 211 GLY A CA 1
ATOM 1570 C C . GLY A 1 211 ? 14.371 6.334 12.150 1.00 93.12 211 GLY A C 1
ATOM 1571 O O . GLY A 1 211 ? 14.898 6.847 13.139 1.00 93.12 211 GLY A O 1
ATOM 1572 N N . ASN A 1 212 ? 15.003 5.442 11.390 1.00 93.94 212 ASN A N 1
ATOM 1573 C CA . ASN A 1 212 ? 16.417 5.110 11.519 1.00 93.94 212 ASN A CA 1
ATOM 1574 C C . ASN A 1 212 ? 17.107 5.199 10.153 1.00 93.94 212 ASN A C 1
ATOM 1576 O O . ASN A 1 212 ? 17.068 4.258 9.364 1.00 93.94 212 ASN A O 1
ATOM 1580 N N . LEU A 1 213 ? 17.828 6.296 9.906 1.00 94.44 213 LEU A N 1
ATOM 1581 C CA . LEU A 1 213 ? 18.488 6.550 8.617 1.00 94.44 213 LEU A CA 1
ATOM 1582 C C . LEU A 1 213 ? 19.509 5.478 8.203 1.00 94.44 213 LEU A C 1
ATOM 1584 O O . LEU A 1 213 ? 19.840 5.390 7.022 1.00 94.44 213 LEU A O 1
ATOM 1588 N N . ARG A 1 214 ? 20.009 4.654 9.137 1.00 92.69 214 ARG A N 1
ATOM 1589 C CA . ARG A 1 214 ? 20.882 3.516 8.800 1.00 92.69 214 ARG A CA 1
ATOM 1590 C C . ARG A 1 214 ? 20.135 2.386 8.090 1.00 92.69 214 ARG A C 1
ATOM 1592 O O . ARG A 1 214 ? 20.769 1.638 7.362 1.00 92.69 214 ARG A O 1
ATOM 1599 N N . GLY A 1 215 ? 18.827 2.270 8.313 1.00 88.50 215 GLY A N 1
ATOM 1600 C CA . GLY A 1 215 ? 17.940 1.284 7.691 1.00 88.50 215 GLY A CA 1
ATOM 1601 C C . GLY A 1 215 ? 17.013 1.885 6.634 1.00 88.50 215 GLY A C 1
ATOM 1602 O O . GLY A 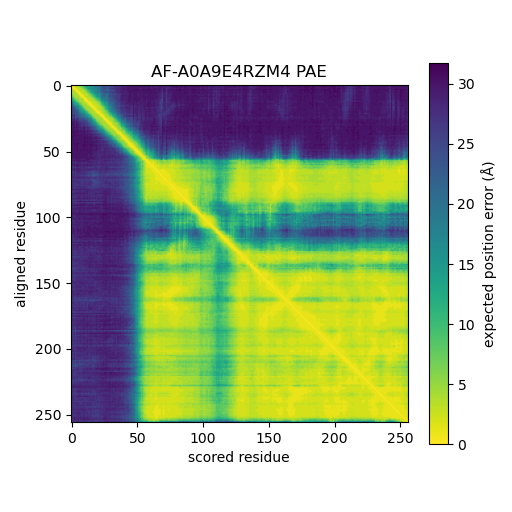1 215 ? 15.979 1.294 6.335 1.00 88.50 215 GLY A O 1
ATOM 1603 N N . ARG A 1 216 ? 17.331 3.074 6.099 1.00 91.19 216 ARG A N 1
ATOM 1604 C CA . ARG A 1 216 ? 16.534 3.692 5.029 1.00 91.19 216 ARG A CA 1
ATOM 1605 C C . ARG A 1 216 ? 16.418 2.747 3.836 1.00 91.19 216 ARG A C 1
ATOM 1607 O O . ARG A 1 216 ? 17.413 2.138 3.449 1.00 91.19 216 ARG A O 1
ATOM 1614 N N . ASN A 1 217 ? 15.217 2.643 3.276 1.00 89.25 217 ASN A N 1
ATOM 1615 C CA . ASN A 1 217 ? 14.883 1.724 2.185 1.00 89.25 217 ASN A CA 1
ATOM 1616 C C . ASN A 1 217 ? 15.220 0.247 2.463 1.00 89.25 217 ASN A C 1
ATOM 1618 O O . ASN A 1 217 ? 15.275 -0.553 1.534 1.00 89.25 217 ASN A O 1
ATOM 1622 N N . GLY A 1 218 ? 15.455 -0.118 3.727 1.00 91.19 218 GLY A N 1
ATOM 1623 C CA . GLY A 1 218 ? 15.734 -1.490 4.117 1.00 91.19 218 GLY A CA 1
ATOM 1624 C C . GLY A 1 218 ? 14.500 -2.392 3.987 1.00 91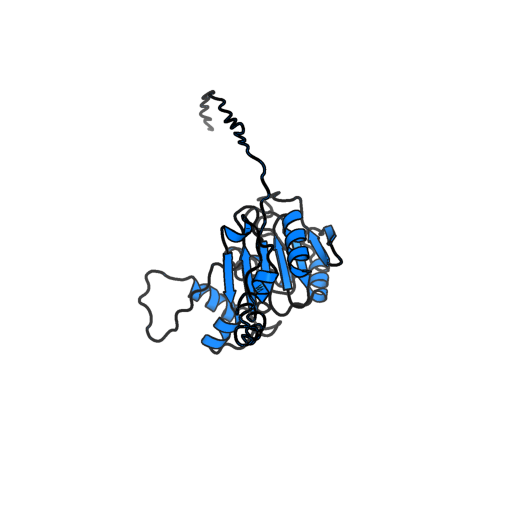.19 218 GLY A C 1
ATOM 1625 O O . GLY A 1 218 ? 13.356 -1.914 4.047 1.00 91.19 218 GLY A O 1
ATOM 1626 N N . PRO A 1 219 ? 14.713 -3.706 3.843 1.00 92.44 219 PRO A N 1
ATOM 1627 C CA . PRO A 1 219 ? 13.631 -4.673 3.808 1.00 92.44 219 PRO A CA 1
ATOM 1628 C C . PRO A 1 219 ? 12.950 -4.815 5.183 1.00 92.44 219 PRO A C 1
ATOM 1630 O O . PRO A 1 219 ? 13.551 -4.519 6.219 1.00 92.44 219 PRO A O 1
ATOM 1633 N N . PRO A 1 220 ? 11.689 -5.275 5.224 1.00 92.19 220 PRO A N 1
ATOM 1634 C CA . PRO A 1 220 ? 10.825 -5.505 4.063 1.00 92.19 220 PRO A CA 1
ATOM 1635 C C . PRO A 1 220 ? 10.087 -4.230 3.621 1.00 92.19 220 PRO A C 1
ATOM 1637 O O . PRO A 1 220 ? 9.622 -4.139 2.486 1.00 92.19 220 PRO A O 1
ATOM 1640 N N . ALA A 1 221 ? 9.953 -3.242 4.518 1.00 91.81 221 ALA A N 1
ATOM 1641 C CA . ALA A 1 221 ? 9.096 -2.087 4.283 1.00 91.81 221 ALA A CA 1
ATOM 1642 C C . ALA A 1 221 ? 9.525 -0.777 4.968 1.00 91.81 221 ALA A C 1
ATOM 1644 O O . ALA A 1 221 ? 8.671 -0.028 5.453 1.00 91.81 221 ALA A O 1
ATOM 1645 N N . PHE A 1 222 ? 10.823 -0.466 4.993 1.00 94.00 222 PHE A N 1
ATOM 1646 C CA . PHE A 1 222 ? 11.318 0.808 5.528 1.00 94.00 222 PHE A CA 1
ATOM 1647 C C . PHE A 1 222 ? 11.375 1.882 4.440 1.00 94.00 222 PHE A C 1
ATOM 1649 O O . PHE A 1 222 ? 11.744 1.596 3.300 1.00 94.00 222 PHE A O 1
ATOM 1656 N N . ASP A 1 223 ? 10.954 3.107 4.757 1.00 91.62 223 ASP A N 1
ATOM 1657 C CA . ASP A 1 223 ? 10.966 4.227 3.801 1.00 91.62 223 ASP A CA 1
ATOM 1658 C C . ASP A 1 223 ? 12.319 4.951 3.722 1.00 91.62 223 ASP A C 1
ATOM 1660 O O . ASP A 1 223 ? 13.295 4.548 4.362 1.00 91.62 223 ASP A O 1
ATOM 1664 N N . HIS A 1 224 ? 12.390 6.041 2.950 1.00 90.94 224 HIS A N 1
ATOM 1665 C CA . HIS A 1 224 ? 13.617 6.826 2.779 1.00 90.94 224 HIS A CA 1
ATOM 1666 C C . HIS A 1 224 ? 14.104 7.502 4.078 1.00 90.94 224 HIS A C 1
ATOM 1668 O O . HIS A 1 224 ? 15.268 7.900 4.166 1.00 90.94 224 HIS A O 1
ATOM 1674 N N . LEU A 1 225 ? 13.250 7.602 5.106 1.00 93.25 225 LEU A N 1
ATOM 1675 C CA . LEU A 1 225 ? 13.606 8.055 6.457 1.00 93.25 225 LEU A CA 1
ATOM 1676 C C . LEU A 1 225 ? 13.928 6.884 7.402 1.00 93.25 225 LEU A C 1
ATOM 1678 O O . LEU A 1 225 ? 14.257 7.098 8.571 1.00 93.25 225 LEU A O 1
ATOM 1682 N N . GLY A 1 226 ? 13.848 5.647 6.910 1.00 94.25 226 GLY A N 1
ATOM 1683 C CA . GLY A 1 226 ? 14.031 4.434 7.694 1.00 94.25 226 GLY A CA 1
ATOM 1684 C C . GLY A 1 226 ? 12.930 4.225 8.727 1.00 94.25 226 GLY A C 1
ATOM 1685 O O . GLY A 1 226 ? 13.204 3.658 9.783 1.00 94.25 226 GLY A O 1
ATOM 1686 N N . ARG A 1 227 ? 11.714 4.725 8.472 1.00 95.38 227 ARG A N 1
ATOM 1687 C CA . ARG A 1 227 ? 10.534 4.436 9.295 1.00 95.38 227 ARG A CA 1
ATOM 1688 C C . ARG A 1 227 ? 9.946 3.101 8.862 1.00 95.38 227 ARG A C 1
ATOM 1690 O O . ARG A 1 227 ? 9.754 2.875 7.667 1.00 95.38 227 ARG A O 1
ATOM 1697 N N . GLY A 1 228 ? 9.672 2.226 9.824 1.00 94.50 228 GLY A N 1
ATOM 1698 C CA . GLY A 1 228 ? 9.082 0.920 9.549 1.00 94.50 228 GLY A CA 1
ATOM 1699 C C . GLY A 1 228 ? 7.583 1.019 9.264 1.00 94.50 228 GLY A C 1
ATOM 1700 O O . GLY A 1 228 ? 6.832 1.686 9.981 1.00 94.50 228 GLY A O 1
ATOM 1701 N N . GLY A 1 229 ? 7.142 0.367 8.190 1.00 94.38 229 GLY A N 1
ATOM 1702 C CA . GLY A 1 229 ? 5.732 0.332 7.818 1.00 94.38 229 GLY A CA 1
ATOM 1703 C C . GLY A 1 229 ? 4.865 -0.480 8.785 1.00 94.38 229 GLY A C 1
ATOM 1704 O O . GLY A 1 229 ? 5.341 -1.307 9.560 1.00 94.38 229 GLY A O 1
ATOM 1705 N N . ARG A 1 230 ? 3.560 -0.245 8.708 1.00 97.88 230 ARG A N 1
ATOM 1706 C CA . ARG A 1 230 ? 2.516 -1.187 9.097 1.00 97.88 230 ARG A CA 1
ATOM 1707 C C . ARG A 1 230 ? 1.933 -1.687 7.793 1.00 97.88 230 ARG A C 1
ATOM 1709 O O . ARG A 1 230 ? 1.580 -0.850 6.966 1.00 97.88 230 ARG A O 1
ATOM 1716 N N . ILE A 1 231 ? 1.865 -2.997 7.593 1.00 98.00 231 ILE A N 1
ATOM 1717 C CA . ILE A 1 231 ? 1.336 -3.589 6.360 1.00 98.00 231 ILE A CA 1
ATOM 1718 C C . ILE A 1 231 ? 0.305 -4.655 6.701 1.00 98.00 231 ILE A C 1
ATOM 1720 O O . ILE A 1 231 ? 0.621 -5.627 7.382 1.00 98.00 231 ILE A O 1
ATOM 1724 N N . ALA A 1 232 ? -0.911 -4.488 6.187 1.00 97.81 232 ALA A N 1
ATOM 1725 C CA . ALA A 1 232 ? -1.926 -5.537 6.155 1.00 97.81 232 ALA A CA 1
ATOM 1726 C C . ALA A 1 232 ? -2.081 -6.015 4.711 1.00 97.81 232 ALA A C 1
ATOM 1728 O O . ALA A 1 232 ? -2.203 -5.190 3.807 1.00 97.81 232 ALA A O 1
ATOM 1729 N N . VAL A 1 233 ? -2.088 -7.332 4.506 1.00 97.69 233 VAL A N 1
ATOM 1730 C CA . VAL A 1 233 ? -2.283 -7.954 3.191 1.00 97.69 233 VAL A CA 1
ATOM 1731 C C . VAL A 1 233 ? -3.524 -8.831 3.248 1.00 97.69 233 VAL A C 1
ATOM 1733 O O . VAL A 1 233 ? -3.588 -9.791 4.013 1.00 97.69 233 VAL A O 1
ATOM 1736 N N . ALA A 1 234 ? -4.506 -8.493 2.425 1.00 95.69 234 ALA A N 1
ATOM 1737 C CA . ALA A 1 234 ? -5.673 -9.301 2.109 1.00 95.69 234 ALA A CA 1
ATOM 1738 C C . ALA A 1 234 ? -5.632 -9.666 0.620 1.00 95.69 234 ALA A C 1
ATOM 1740 O O . ALA A 1 234 ? -4.885 -9.063 -0.144 1.00 95.69 234 ALA A O 1
ATOM 1741 N N . SER A 1 235 ? -6.449 -10.626 0.184 1.00 95.44 235 SER A N 1
ATOM 1742 C CA . SER A 1 235 ? -6.394 -11.127 -1.199 1.00 95.44 235 SER A CA 1
ATOM 1743 C C . SER A 1 235 ? -6.633 -10.054 -2.268 1.00 95.44 235 SER A C 1
ATOM 1745 O O . SER A 1 235 ? -6.111 -10.159 -3.373 1.00 95.44 235 SER A O 1
ATOM 1747 N N . GLU A 1 236 ? -7.400 -9.014 -1.936 1.00 94.06 236 GLU A N 1
ATOM 1748 C CA . GLU A 1 236 ? -7.766 -7.938 -2.867 1.00 94.06 236 GLU A CA 1
ATOM 1749 C C . GLU A 1 236 ? -7.162 -6.578 -2.499 1.00 94.06 236 GLU A C 1
ATOM 1751 O O . GLU A 1 236 ? -7.155 -5.665 -3.322 1.00 94.06 236 GLU A O 1
ATOM 1756 N N . TYR A 1 237 ? -6.649 -6.428 -1.274 1.00 94.81 237 TYR A N 1
ATOM 1757 C CA . TYR A 1 237 ? -6.200 -5.142 -0.745 1.00 94.81 237 TYR A CA 1
ATOM 1758 C C . TYR A 1 237 ? -4.894 -5.272 0.023 1.00 94.81 237 TYR A C 1
ATOM 1760 O O . TYR A 1 237 ? -4.714 -6.192 0.819 1.00 94.81 237 TYR A O 1
ATOM 1768 N N . VAL A 1 238 ? -4.031 -4.276 -0.138 1.00 96.62 238 VAL A N 1
ATOM 1769 C CA . VAL A 1 238 ? -2.894 -4.043 0.747 1.00 96.62 238 VAL A CA 1
ATOM 1770 C C . VAL A 1 238 ? -3.025 -2.662 1.359 1.00 96.62 238 VAL A C 1
ATOM 1772 O O . VAL A 1 238 ? -3.244 -1.680 0.653 1.00 96.62 238 VAL A O 1
ATOM 1775 N N . TYR A 1 239 ? -2.855 -2.592 2.673 1.00 97.25 239 TYR A N 1
ATOM 1776 C CA . TYR A 1 239 ? -2.805 -1.346 3.424 1.00 97.25 239 TYR A CA 1
ATOM 1777 C C . TYR A 1 239 ? -1.381 -1.056 3.849 1.00 97.25 239 TYR A C 1
ATOM 1779 O O . TYR A 1 239 ? -0.666 -1.968 4.274 1.00 97.25 239 TYR A O 1
ATOM 1787 N N . ARG A 1 240 ? -0.987 0.217 3.805 1.00 96.88 240 ARG A N 1
ATOM 1788 C CA . ARG A 1 240 ? 0.282 0.666 4.366 1.00 96.88 240 ARG A CA 1
ATOM 1789 C C . ARG A 1 240 ? 0.172 2.039 5.007 1.00 96.88 240 ARG A C 1
ATOM 1791 O O . ARG A 1 240 ? -0.476 2.945 4.503 1.00 96.88 240 ARG A O 1
ATOM 1798 N N . THR A 1 241 ? 0.851 2.191 6.133 1.00 97.62 241 THR A N 1
ATOM 1799 C CA . THR A 1 241 ? 1.125 3.484 6.770 1.00 97.62 241 THR A CA 1
ATOM 1800 C C . THR A 1 241 ? 2.358 3.342 7.669 1.00 97.62 241 THR A C 1
ATOM 1802 O O . THR A 1 241 ? 2.918 2.251 7.780 1.00 97.62 241 THR A O 1
ATOM 1805 N N . VAL A 1 242 ? 2.816 4.415 8.307 1.00 97.00 242 VAL A N 1
ATOM 1806 C CA . VAL A 1 242 ? 3.952 4.408 9.251 1.00 97.00 242 VAL A CA 1
ATOM 1807 C C . VAL A 1 242 ? 3.517 4.510 10.716 1.00 97.00 242 VAL A C 1
ATOM 1809 O O . VAL A 1 242 ? 4.362 4.610 11.606 1.00 97.00 242 VAL A O 1
ATOM 1812 N N . GLU A 1 243 ? 2.210 4.474 10.981 1.00 97.06 243 GLU A N 1
ATOM 1813 C CA . GLU A 1 243 ? 1.664 4.560 12.334 1.00 97.06 243 GLU A CA 1
ATOM 1814 C C . GLU A 1 243 ? 0.516 3.580 12.595 1.00 97.06 243 GLU A C 1
ATOM 1816 O O . GLU A 1 243 ? -0.282 3.236 11.724 1.00 97.06 243 GLU A O 1
ATOM 1821 N N . THR A 1 244 ? 0.424 3.119 13.836 1.00 98.12 244 THR A N 1
ATOM 1822 C CA . THR A 1 244 ? -0.574 2.139 14.265 1.00 98.12 244 THR A CA 1
ATOM 1823 C C . THR A 1 244 ? -2.007 2.689 14.231 1.00 98.12 244 THR A C 1
ATOM 1825 O O . THR A 1 244 ? -2.888 1.969 13.754 1.00 98.12 244 THR A O 1
ATOM 1828 N N . PRO A 1 245 ? -2.294 3.931 14.682 1.00 97.75 245 PRO A N 1
ATOM 1829 C CA . PRO A 1 245 ? -3.639 4.500 14.590 1.00 97.75 245 PRO A CA 1
ATOM 1830 C C . PRO A 1 245 ? -4.159 4.583 13.151 1.00 97.75 245 PRO A C 1
ATOM 1832 O O . PRO A 1 245 ? -5.307 4.224 12.903 1.00 97.75 245 PRO A O 1
ATOM 1835 N N . GLY A 1 246 ? -3.303 4.969 12.201 1.00 97.56 246 GLY A N 1
ATOM 1836 C CA . GLY A 1 246 ? -3.646 5.031 10.780 1.00 97.56 246 GLY A CA 1
ATOM 1837 C C . GLY A 1 246 ? -4.004 3.661 10.205 1.00 97.56 246 GLY A C 1
ATOM 1838 O O . GLY A 1 246 ? -5.004 3.530 9.506 1.00 97.56 246 GLY A O 1
ATOM 1839 N N . MET A 1 247 ? -3.253 2.612 10.567 1.00 98.19 247 MET A N 1
ATOM 1840 C CA . MET A 1 247 ? -3.553 1.244 10.126 1.00 98.19 247 MET A CA 1
ATOM 1841 C C . MET A 1 247 ? -4.909 0.766 10.655 1.00 98.19 247 MET A C 1
ATOM 1843 O O . MET A 1 247 ? -5.694 0.175 9.919 1.00 98.19 247 MET A O 1
ATOM 1847 N N . LYS A 1 248 ? -5.215 1.054 11.924 1.00 98.19 248 LYS A N 1
ATOM 1848 C CA . LYS A 1 248 ? -6.526 0.728 12.498 1.00 98.19 248 LYS A CA 1
ATOM 1849 C C . LYS A 1 248 ? -7.649 1.473 11.782 1.00 98.19 248 LYS A C 1
ATOM 1851 O O . LYS A 1 248 ? -8.645 0.851 11.442 1.00 98.19 248 LYS A O 1
ATOM 1856 N N . ALA A 1 249 ? -7.451 2.754 11.476 1.00 97.56 249 ALA A N 1
ATOM 1857 C CA . ALA A 1 249 ? -8.430 3.552 10.747 1.00 97.56 249 ALA A CA 1
ATOM 1858 C C . ALA A 1 249 ? -8.672 3.043 9.312 1.00 97.56 249 ALA A C 1
ATOM 1860 O O . ALA A 1 249 ? -9.812 3.052 8.860 1.00 97.56 249 ALA A O 1
ATOM 1861 N N . LEU A 1 250 ? -7.636 2.552 8.617 1.00 97.06 250 LEU A N 1
ATOM 1862 C CA . LEU A 1 250 ? -7.771 1.879 7.315 1.00 97.06 250 LEU A CA 1
ATOM 1863 C C . LEU A 1 250 ? -8.617 0.600 7.417 1.00 97.06 250 LEU A C 1
ATOM 1865 O O . LEU A 1 250 ? -9.526 0.380 6.619 1.00 97.06 250 LEU A O 1
ATOM 1869 N N . ILE A 1 251 ? -8.337 -0.233 8.423 1.00 96.69 251 ILE A N 1
ATOM 1870 C CA . ILE A 1 251 ? -9.098 -1.464 8.678 1.00 96.69 251 ILE A CA 1
ATOM 1871 C C . ILE A 1 251 ? -10.563 -1.136 9.008 1.00 96.69 251 ILE A C 1
ATOM 1873 O O . ILE A 1 251 ? -11.465 -1.786 8.482 1.00 96.69 251 ILE A O 1
ATOM 1877 N N . ASP A 1 252 ? -10.79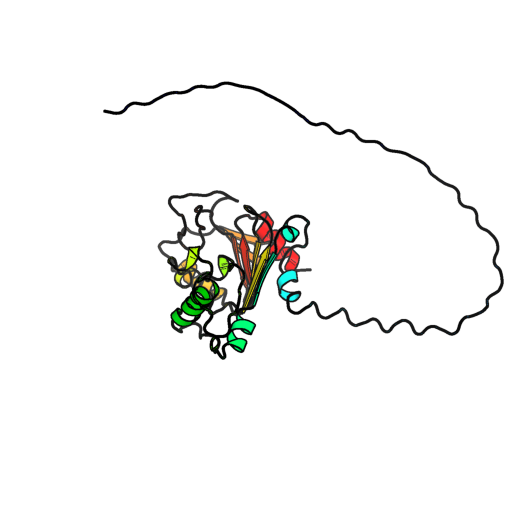7 -0.120 9.840 1.00 96.44 252 ASP A N 1
ATOM 1878 C CA . ASP A 1 252 ? -12.135 0.300 10.262 1.00 96.44 252 ASP A CA 1
ATOM 1879 C C . ASP A 1 252 ? -12.945 0.878 9.098 1.00 96.44 252 ASP A C 1
ATOM 1881 O O . ASP A 1 252 ? -14.092 0.482 8.910 1.00 96.44 252 ASP A O 1
ATOM 1885 N N . ALA A 1 253 ? -12.340 1.738 8.269 1.00 94.50 253 ALA A N 1
ATOM 1886 C CA . ALA A 1 253 ? -12.996 2.324 7.098 1.00 94.50 253 ALA A CA 1
ATOM 1887 C C . ALA A 1 253 ? -13.534 1.252 6.139 1.00 94.50 253 ALA A C 1
ATOM 1889 O O . ALA A 1 253 ? -14.619 1.395 5.579 1.00 94.50 253 ALA A O 1
ATOM 1890 N N . ARG A 1 254 ? -12.810 0.135 5.996 1.00 88.38 254 ARG A N 1
ATOM 1891 C CA 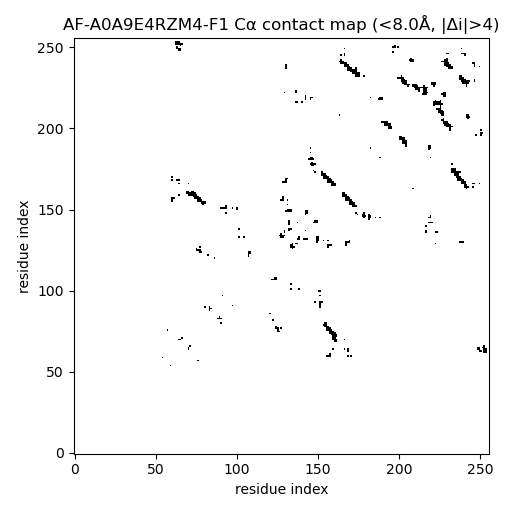. ARG A 1 254 ? -13.247 -0.972 5.144 1.00 88.38 254 ARG A CA 1
ATOM 1892 C C . ARG A 1 254 ? -14.382 -1.798 5.750 1.00 88.38 254 ARG A C 1
ATOM 1894 O O . ARG A 1 254 ? -15.137 -2.417 5.001 1.00 88.38 254 ARG A O 1
ATOM 1901 N N . ALA A 1 255 ? -14.473 -1.864 7.075 1.00 85.25 255 ALA A N 1
ATOM 1902 C CA . ALA A 1 255 ? -15.477 -2.670 7.762 1.00 85.25 255 ALA A CA 1
ATOM 1903 C C . ALA A 1 255 ? -16.894 -2.067 7.677 1.00 85.25 255 ALA A C 1
ATOM 1905 O O . ALA A 1 255 ? -17.860 -2.832 7.739 1.00 85.25 255 ALA A O 1
ATOM 1906 N N . GLY A 1 256 ? -17.009 -0.745 7.480 1.00 60.00 256 GLY A N 1
ATOM 1907 C CA . GLY A 1 256 ? -18.275 -0.010 7.351 1.00 60.00 256 GLY A CA 1
ATOM 1908 C C . GLY A 1 256 ? -18.529 0.942 8.508 1.00 60.00 256 GLY A C 1
ATOM 1909 O O . GLY A 1 256 ? -18.997 0.462 9.565 1.00 60.00 256 GLY A O 1
#

pLDDT: mean 76.67, std 20.96, range [34.0, 98.44]

Mean predicted aligned error: 13.76 Å

Nearest PDB structures (foldseek):
  5wbf-assembly2_B  TM=2.610E-01  e=1.879E+00  Helicobacter pylori 26695
  8qc5-assembly1_B  TM=4.480E-01  e=4.165E+00  Arthrobacter sp. U41
  8qc2-assembly1_C  TM=3.070E-01  e=2.713E+00  Paenarthrobacter ureafaciens

Sequence (256 aa):
MWDFGRTTIAGIGFLALISVLAACGGGEVTVAPASAPTDTPPTAIPPTATPPAELSFFGNLLAGIPDTPDTRQSVMINDYAAVRELLGLSPAGPDEEYPVLIQYAIDSVVRDGQEPDPTKIKVYTAEAPFITGMSRDVFDHPRREFLAFDGRNVDQSVEAGVIPSILEVAFGRFDPAATAQALDACSECPPPDIVTHNGVSFYSWGGDHQGNLRGRNGPPAFDHLGRGGRIAVASEYVYRTVETPGMKALIDARAG

Secondary structure (DSSP, 8-state):
--------------------------------------------PPP--PPP----TTHHHHTTS---TTGGG-EEEEEHHHHHHHTTPPPPPTTS-THHHHHHHHHHH--TTSPP-TTS---PPPPPPGGGT-SGGGTTS--HHHHS-STTTEEEEEEES-TT--EEEEEE---HHHHHHHHHH-TTSPPPEEEEETTEEEEE-SSTT-B-GGGTT-TTTB-TT-BBPEEEE-SSEEEEESSHHHHHHHHHHHH-

Foldseek 3Di:
DDDDDDDDDDDDDDDDDDDDDDDDDDDDDDDDDDDDDDDDDPPDPPPPPPDPPPLPPCRLVCLLAQDDPQQVVDKFKFFVQVVCVVVVHDQDDLPDDCPVVLVVLCQLVDDDPDPDPPVDDRDHGDQDDPQQCSHPQNPVPPQCLQQVHHVSFFRMKMWTGDPPWIKIKTFGFDDPVSNVVSNVPDPQADAFDWDDDPNFIKTWDDAQPDFDCVQDSHPNAAHNRRQTWIWTDDRTMIIIHSHDVRVNSSVVSNVD

Radius of gyration: 26.07 Å; Cα contacts (8 Å, |Δi|>4): 370; chains: 1; bounding box: 103×52×57 Å

Solvent-accessible surface area (backbone atoms only — not comparable to full-atom values): 15670 Å² total; per-residue (Å²): 141,86,85,85,84,83,81,90,84,80,84,88,82,91,80,85,84,84,83,82,86,88,88,82,88,89,82,89,84,90,79,86,88,80,90,76,85,88,76,82,72,81,81,73,73,72,74,74,75,71,70,75,70,73,63,51,102,57,36,75,63,52,42,42,45,50,93,42,80,59,34,66,73,33,75,45,67,41,56,51,47,63,51,28,56,78,69,72,47,76,83,53,55,98,85,53,83,61,63,67,62,50,51,48,58,45,57,43,72,56,61,96,86,61,83,80,58,89,88,55,87,86,61,83,62,56,86,46,51,71,85,40,45,60,12,85,86,25,70,91,46,76,38,36,79,35,46,62,47,32,52,65,33,40,34,32,36,40,34,27,24,51,90,86,62,42,42,33,39,34,33,41,62,46,55,45,66,52,21,51,50,23,49,73,68,35,88,82,37,74,84,60,48,80,47,76,56,96,90,46,59,28,41,33,32,81,53,66,73,45,57,38,72,92,44,36,55,31,64,64,53,23,37,86,55,14,28,22,30,32,42,32,60,41,54,50,39,36,41,36,21,38,34,67,70,59,48,51,40,33,56,48,33,59,73,108